Protein AF-A0A836SJZ7-F1 (afdb_monomer_lite)

Sequence (185 aa):
MILLWSVVGCALWAGELPYEEVVVVGNGTRGPYDLRGYIVVKGTEEVCYGGRKLGREEYSLEEGLRLSFPLPVGDTLRVRFRALPLRRYYGFGTSDRNPPEVRLKVGGSKSVGISVGSEKGVSLEQSLHLRVSGDVGGMKVLAVLSDRDLPFQPEGTTQGLEEMDKVLVKVSGGRFSATFGDYEV

Structure (mmCIF, N/CA/C/O backbone):
data_AF-A0A836SJZ7-F1
#
_entry.id   AF-A0A836SJZ7-F1
#
loop_
_atom_site.group_PDB
_atom_site.id
_atom_site.type_symbol
_atom_site.label_atom_id
_atom_site.label_alt_id
_atom_site.label_comp_id
_atom_site.label_asym_id
_atom_site.label_entity_id
_atom_site.label_seq_id
_atom_site.pdbx_PDB_ins_code
_atom_site.Cartn_x
_atom_site.Cartn_y
_atom_site.Cartn_z
_atom_site.occupancy
_atom_site.B_iso_or_equiv
_atom_site.auth_seq_id
_atom_site.auth_comp_id
_atom_site.auth_asym_id
_atom_site.auth_atom_id
_atom_site.pdbx_PDB_model_num
ATOM 1 N N . MET A 1 1 ? -13.225 -4.323 11.718 1.00 40.84 1 MET A N 1
ATOM 2 C CA . MET A 1 1 ? -12.909 -3.946 13.105 1.00 40.84 1 MET A CA 1
ATOM 3 C C . MET A 1 1 ? -11.778 -4.742 13.854 1.00 40.84 1 MET A C 1
ATOM 5 O O . MET A 1 1 ? -10.739 -4.205 14.162 1.00 40.84 1 MET A O 1
ATOM 9 N N . ILE A 1 2 ? -12.017 -6.013 14.228 1.00 33.28 2 ILE A N 1
ATOM 10 C CA . ILE A 1 2 ? -11.429 -6.961 15.226 1.00 33.28 2 ILE A CA 1
ATOM 11 C C . ILE A 1 2 ? -10.434 -7.803 14.462 1.00 33.28 2 ILE A C 1
ATOM 13 O O . ILE A 1 2 ? -9.399 -8.168 14.995 1.00 33.28 2 ILE A O 1
ATOM 17 N N . LEU A 1 3 ? -10.704 -8.054 13.181 1.00 35.25 3 LEU A N 1
ATOM 18 C CA . LEU A 1 3 ? -9.811 -8.815 12.325 1.00 35.25 3 LEU A CA 1
ATOM 19 C C . LEU A 1 3 ? -8.477 -8.090 12.063 1.00 35.25 3 LEU A C 1
ATOM 21 O O . LEU A 1 3 ? -7.549 -8.725 11.584 1.00 35.25 3 LEU A O 1
ATOM 25 N N . LEU A 1 4 ? -8.342 -6.797 12.405 1.00 35.19 4 LEU A N 1
ATOM 26 C CA . LEU A 1 4 ? -7.050 -6.097 12.361 1.00 35.19 4 LEU A CA 1
ATOM 27 C C . LEU A 1 4 ? -6.307 -6.121 13.707 1.00 35.19 4 LEU A C 1
ATOM 29 O O . LEU A 1 4 ? -5.083 -6.205 13.719 1.00 35.19 4 LEU A O 1
ATOM 33 N N . TRP A 1 5 ? -7.028 -6.074 14.833 1.00 29.22 5 TRP A N 1
ATOM 34 C CA . TRP A 1 5 ? -6.426 -6.117 16.172 1.00 29.22 5 TRP A CA 1
ATOM 35 C C . TRP A 1 5 ? -6.067 -7.535 16.620 1.00 29.22 5 TRP A C 1
ATOM 37 O O . TRP A 1 5 ? -5.078 -7.694 17.329 1.00 29.22 5 TRP A O 1
ATOM 47 N N . SER A 1 6 ? -6.771 -8.571 16.152 1.00 38.78 6 SER A N 1
ATOM 48 C CA . SER A 1 6 ? -6.390 -9.951 16.469 1.00 38.78 6 SER A CA 1
ATOM 49 C C . SER A 1 6 ? -5.074 -10.342 15.799 1.00 38.78 6 SER A C 1
ATOM 51 O O . SER A 1 6 ? -4.219 -10.928 16.447 1.00 38.78 6 SER A O 1
ATOM 53 N N . VAL A 1 7 ? -4.845 -9.961 14.539 1.00 42.03 7 VAL A N 1
ATOM 54 C CA . VAL A 1 7 ? -3.635 -10.384 13.816 1.00 42.03 7 VAL A CA 1
ATOM 55 C C . VAL A 1 7 ? -2.422 -9.524 14.188 1.00 42.03 7 VAL A C 1
ATOM 57 O O . VAL A 1 7 ? -1.336 -10.061 14.393 1.00 42.03 7 VAL A O 1
ATOM 60 N N . VAL A 1 8 ? -2.590 -8.205 14.347 1.00 44.72 8 VAL A N 1
ATOM 61 C CA . VAL A 1 8 ? -1.491 -7.315 14.768 1.00 44.72 8 VAL A CA 1
ATOM 62 C C . VAL A 1 8 ? -1.173 -7.499 16.257 1.00 44.72 8 VAL A C 1
ATOM 64 O O . VAL A 1 8 ? 0.000 -7.556 16.615 1.00 44.72 8 VAL A O 1
ATOM 67 N N . GLY A 1 9 ? -2.185 -7.679 17.114 1.00 38.44 9 GLY A N 1
ATOM 68 C CA . GLY A 1 9 ? -2.005 -7.960 18.542 1.00 38.44 9 GLY A CA 1
ATOM 69 C C . GLY A 1 9 ? -1.392 -9.336 18.817 1.00 38.44 9 GLY A C 1
ATOM 70 O O . GLY A 1 9 ? -0.501 -9.447 19.654 1.00 38.44 9 GLY A O 1
ATOM 71 N N . CYS A 1 10 ? -1.782 -10.371 18.064 1.00 38.31 10 CYS A N 1
ATOM 72 C CA . CYS A 1 10 ? -1.198 -11.708 18.205 1.00 38.31 10 CYS A CA 1
ATOM 73 C C . CYS A 1 10 ? 0.236 -11.772 17.642 1.00 38.31 10 CYS A C 1
ATOM 75 O O . CYS A 1 10 ? 1.109 -12.374 18.263 1.00 38.31 10 CYS A O 1
ATOM 77 N N . ALA A 1 11 ? 0.531 -11.071 16.538 1.00 41.69 11 ALA A N 1
ATOM 78 C CA . ALA A 1 11 ? 1.894 -10.982 16.003 1.00 41.69 11 ALA A CA 1
ATOM 79 C C . ALA A 1 11 ? 2.842 -10.140 16.882 1.00 41.69 11 ALA A C 1
ATOM 81 O O . ALA A 1 11 ? 4.030 -10.447 16.962 1.00 41.69 11 ALA A O 1
ATOM 82 N N . LEU A 1 12 ? 2.335 -9.109 17.573 1.00 42.53 12 LEU A N 1
ATOM 83 C CA . LEU A 1 12 ? 3.118 -8.309 18.526 1.00 42.53 12 LEU A CA 1
ATOM 84 C C . LEU A 1 12 ? 3.396 -9.055 19.842 1.00 42.53 12 LEU A C 1
ATOM 86 O O . LEU A 1 12 ? 4.456 -8.847 20.425 1.00 42.53 12 LEU A O 1
ATOM 90 N N . TRP A 1 13 ? 2.506 -9.953 20.284 1.00 39.22 13 TRP A N 1
ATOM 91 C CA . TRP A 1 13 ? 2.757 -10.848 21.428 1.00 39.22 13 TRP A CA 1
ATOM 92 C C . TRP A 1 13 ? 3.691 -12.025 21.094 1.00 39.22 13 TRP A C 1
ATOM 94 O O . TRP A 1 13 ? 4.358 -12.539 21.988 1.00 39.22 13 TRP A O 1
ATOM 104 N N . ALA A 1 14 ? 3.787 -12.421 19.819 1.00 46.31 14 ALA A N 1
ATOM 105 C CA . ALA A 1 14 ? 4.693 -13.472 19.337 1.00 46.31 14 ALA A CA 1
ATOM 106 C C . ALA A 1 14 ? 6.093 -12.966 18.921 1.00 46.31 14 ALA A C 1
ATOM 108 O O . ALA A 1 14 ? 6.938 -13.756 18.508 1.00 46.31 14 ALA A O 1
ATOM 109 N N . GLY A 1 15 ? 6.364 -11.663 19.042 1.00 49.16 15 GLY A N 1
ATOM 110 C CA . GLY A 1 15 ? 7.721 -11.116 19.045 1.00 49.16 15 GLY A CA 1
ATOM 111 C C . GLY A 1 15 ? 8.430 -10.936 17.700 1.00 49.16 15 GLY A C 1
ATOM 112 O O . GLY A 1 15 ? 9.500 -10.341 17.706 1.00 49.16 15 GLY A O 1
ATOM 113 N N . GLU A 1 16 ? 7.892 -11.345 16.547 1.00 61.97 16 GLU A N 1
ATOM 114 C CA . GLU A 1 16 ? 8.595 -11.130 15.273 1.00 61.97 16 GLU A CA 1
ATOM 115 C C . GLU A 1 16 ? 7.652 -11.092 14.057 1.00 61.97 16 GLU A C 1
ATOM 117 O O . GLU A 1 16 ? 7.228 -12.117 13.535 1.00 61.97 16 GLU A O 1
ATOM 122 N N . LEU A 1 17 ? 7.351 -9.889 13.546 1.00 72.31 17 LEU A N 1
ATOM 123 C CA . LEU A 1 17 ? 6.769 -9.755 12.203 1.00 72.31 17 LEU A CA 1
ATOM 124 C C . LEU A 1 17 ? 7.725 -10.378 11.171 1.00 72.31 17 LEU A C 1
ATOM 126 O O . LEU A 1 17 ? 8.926 -10.074 11.245 1.00 72.31 17 LEU A O 1
ATOM 130 N N . PRO A 1 18 ? 7.230 -11.197 10.223 1.00 75.88 18 PRO A N 1
ATOM 131 C CA . PRO A 1 18 ? 8.082 -11.899 9.275 1.00 75.88 18 PRO A CA 1
ATOM 132 C C . PRO A 1 18 ? 8.808 -10.909 8.368 1.00 75.88 18 PRO A C 1
ATOM 134 O O . PRO A 1 18 ? 8.259 -9.875 7.969 1.00 75.88 18 PRO A O 1
ATOM 137 N N . TYR A 1 19 ? 10.055 -11.242 8.044 1.00 82.06 19 TYR A N 1
ATOM 138 C CA . TYR A 1 19 ? 10.760 -10.571 6.965 1.00 82.06 19 TYR A CA 1
ATOM 139 C C . TYR A 1 19 ? 10.271 -11.117 5.631 1.00 82.06 19 TYR A C 1
ATOM 141 O O . TYR A 1 19 ? 10.307 -12.319 5.385 1.00 82.06 19 TYR A O 1
ATOM 149 N N . GLU A 1 20 ? 9.875 -10.204 4.761 1.00 84.94 20 GLU A N 1
ATOM 150 C CA . GLU A 1 20 ? 9.559 -10.466 3.371 1.00 84.94 20 GLU A CA 1
ATOM 151 C C . GLU A 1 20 ? 10.695 -9.948 2.499 1.00 84.94 20 GLU A C 1
ATOM 153 O O . GLU A 1 20 ? 11.340 -8.942 2.810 1.00 84.94 20 GLU A O 1
ATOM 158 N N . GLU A 1 21 ? 10.926 -10.637 1.388 1.00 87.88 21 GLU A N 1
ATOM 159 C CA . GLU A 1 21 ? 11.883 -10.218 0.380 1.00 87.88 21 GLU A CA 1
ATOM 160 C C . GLU A 1 21 ? 11.206 -10.154 -0.987 1.00 87.88 21 GLU A C 1
ATOM 162 O O . GLU A 1 21 ? 10.602 -11.118 -1.464 1.00 87.88 21 GLU A O 1
ATOM 167 N N . VAL A 1 22 ? 11.312 -8.994 -1.627 1.00 86.62 22 VAL A N 1
ATOM 168 C CA . VAL A 1 22 ? 10.750 -8.733 -2.949 1.00 86.62 22 VAL A CA 1
ATOM 169 C C . VAL A 1 22 ? 11.871 -8.331 -3.895 1.00 86.62 22 VAL A C 1
ATOM 171 O O . VAL A 1 22 ? 12.642 -7.412 -3.620 1.00 86.62 22 VAL A O 1
ATOM 174 N N . VAL A 1 23 ? 11.938 -9.017 -5.037 1.00 87.25 23 VAL A N 1
ATOM 175 C CA . VAL A 1 23 ? 12.762 -8.602 -6.172 1.00 87.25 23 VAL A CA 1
ATOM 176 C C . VAL A 1 23 ? 11.903 -7.750 -7.095 1.00 87.25 23 VAL A C 1
ATOM 178 O O . VAL A 1 23 ? 10.888 -8.211 -7.619 1.00 87.25 23 VAL A O 1
ATOM 181 N N . VAL A 1 24 ? 12.316 -6.503 -7.267 1.00 86.19 24 VAL A N 1
ATOM 182 C CA . VAL A 1 24 ? 11.697 -5.527 -8.161 1.00 86.19 24 VAL A CA 1
ATOM 183 C C . VAL A 1 24 ? 12.524 -5.464 -9.438 1.00 86.19 24 VAL A C 1
ATOM 185 O O . VAL A 1 24 ? 13.740 -5.304 -9.375 1.00 86.19 24 VAL A O 1
ATOM 188 N N . VAL A 1 25 ? 11.866 -5.568 -10.592 1.00 82.75 25 VAL A N 1
ATOM 189 C CA . VAL A 1 25 ? 12.505 -5.426 -11.906 1.00 82.75 25 VAL A CA 1
ATOM 190 C C . VAL A 1 25 ? 12.301 -4.001 -12.407 1.00 82.75 25 VAL A C 1
ATOM 192 O O . VAL A 1 25 ? 11.184 -3.478 -12.375 1.00 82.75 25 VAL A O 1
ATOM 195 N N . GLY A 1 26 ? 13.378 -3.370 -12.860 1.00 81.62 26 GLY A N 1
ATOM 196 C CA . GLY A 1 26 ? 13.343 -2.034 -13.427 1.00 81.62 26 GLY A CA 1
ATOM 197 C C . GLY A 1 26 ? 12.559 -1.982 -14.724 1.00 81.62 26 GLY A C 1
ATOM 198 O O . GLY A 1 26 ? 12.659 -2.855 -15.585 1.00 81.62 26 GLY A O 1
ATOM 199 N N . ASN A 1 27 ? 11.770 -0.922 -14.856 1.00 85.19 27 ASN A N 1
ATOM 200 C CA . ASN A 1 27 ? 11.001 -0.604 -16.056 1.00 85.19 27 ASN A CA 1
ATOM 201 C C . ASN A 1 27 ? 11.474 0.714 -16.698 1.00 85.19 27 ASN A C 1
ATOM 203 O O . ASN A 1 27 ? 10.752 1.303 -17.497 1.00 85.19 27 ASN A O 1
ATOM 207 N N . GLY A 1 28 ? 12.661 1.205 -16.322 1.00 83.94 28 GLY A N 1
ATOM 208 C CA . GLY A 1 28 ? 13.205 2.486 -16.773 1.00 83.94 28 GLY A CA 1
ATOM 209 C C . GLY A 1 28 ? 12.656 3.706 -16.026 1.00 83.94 28 GLY A C 1
ATOM 210 O O . GLY A 1 28 ? 13.029 4.830 -16.353 1.00 83.94 28 GLY A O 1
ATOM 211 N N . THR A 1 29 ? 11.783 3.528 -15.027 1.00 89.81 29 THR A N 1
ATOM 212 C CA . THR A 1 29 ? 11.173 4.640 -14.277 1.00 89.81 29 THR A CA 1
ATOM 213 C C . THR A 1 29 ? 11.718 4.752 -12.852 1.00 89.81 29 THR A C 1
ATOM 215 O O . THR A 1 29 ? 12.474 3.911 -12.365 1.00 89.81 29 THR A O 1
ATOM 218 N N . ARG A 1 30 ? 11.316 5.804 -12.138 1.00 90.94 30 ARG A N 1
ATOM 219 C CA . ARG A 1 30 ? 11.593 5.973 -10.701 1.00 90.94 30 ARG A CA 1
ATOM 220 C C . ARG A 1 30 ? 10.609 5.208 -9.804 1.00 90.94 30 ARG A C 1
ATOM 222 O O . ARG A 1 30 ? 10.668 5.359 -8.589 1.00 90.94 30 ARG A O 1
ATOM 229 N N . GLY A 1 31 ? 9.685 4.438 -10.378 1.00 87.25 31 GLY A N 1
ATOM 230 C CA . GLY A 1 31 ? 8.550 3.854 -9.666 1.00 87.25 31 GLY A CA 1
ATOM 231 C C . GLY A 1 31 ? 7.299 4.757 -9.672 1.00 87.25 31 GLY A C 1
ATOM 232 O O . GLY A 1 31 ? 7.245 5.738 -10.425 1.00 87.25 31 GLY A O 1
ATOM 233 N N . PRO A 1 32 ? 6.296 4.467 -8.822 1.00 87.19 32 PRO A N 1
ATOM 234 C CA . PRO A 1 32 ? 6.381 3.550 -7.689 1.00 87.19 32 PRO A CA 1
ATOM 235 C C . PRO A 1 32 ? 6.451 2.089 -8.139 1.00 87.19 32 PRO A C 1
ATOM 237 O O . PRO A 1 32 ? 5.725 1.656 -9.030 1.00 87.19 32 PRO A O 1
ATOM 240 N N . TYR A 1 33 ? 7.352 1.341 -7.522 1.00 85.12 33 TYR A N 1
ATOM 241 C CA . TYR A 1 33 ? 7.468 -0.096 -7.680 1.00 85.12 33 TYR A CA 1
ATOM 242 C C . TYR A 1 33 ? 6.599 -0.786 -6.635 1.00 85.12 33 TYR A C 1
ATOM 244 O O . TYR A 1 33 ? 6.676 -0.476 -5.441 1.00 85.12 33 TYR A O 1
ATOM 252 N N . ASP A 1 34 ? 5.765 -1.717 -7.096 1.00 82.00 34 ASP A N 1
ATOM 253 C CA . ASP A 1 34 ? 4.903 -2.492 -6.216 1.00 82.00 34 ASP A CA 1
ATOM 254 C C . ASP A 1 34 ? 5.725 -3.498 -5.404 1.00 82.00 34 ASP A C 1
ATOM 256 O O . ASP A 1 34 ? 6.478 -4.312 -5.944 1.00 82.00 34 ASP A O 1
ATOM 260 N N . LEU A 1 35 ? 5.539 -3.465 -4.087 1.00 87.00 35 LEU A N 1
ATOM 261 C CA . LEU A 1 35 ? 6.118 -4.428 -3.157 1.00 87.00 35 LEU A CA 1
ATOM 262 C C . LEU A 1 35 ? 5.127 -5.565 -2.906 1.00 87.00 35 LEU A C 1
ATOM 264 O O . LEU A 1 35 ? 4.870 -5.929 -1.762 1.00 87.00 35 LEU A O 1
ATOM 268 N N . ARG A 1 36 ? 4.533 -6.102 -3.979 1.00 77.69 36 ARG A N 1
ATOM 269 C CA . ARG A 1 36 ? 3.528 -7.181 -3.963 1.00 77.69 36 ARG A CA 1
ATOM 270 C C . ARG A 1 36 ? 2.318 -6.884 -3.071 1.00 77.69 36 ARG A C 1
ATOM 272 O O . ARG A 1 36 ? 1.750 -7.798 -2.464 1.00 77.69 36 ARG A O 1
ATOM 279 N N . GLY A 1 37 ? 1.949 -5.609 -2.956 1.00 72.69 37 GLY A N 1
ATOM 280 C CA . GLY A 1 37 ? 0.892 -5.157 -2.057 1.00 72.69 37 GLY A CA 1
ATOM 281 C C . GLY A 1 37 ? 1.192 -5.344 -0.565 1.00 72.69 37 GLY A C 1
ATOM 282 O O . GLY A 1 37 ? 0.267 -5.296 0.239 1.00 72.69 37 GLY A O 1
ATOM 283 N N . TYR A 1 38 ? 2.435 -5.579 -0.139 1.00 77.44 38 TYR A N 1
ATOM 284 C CA . TYR A 1 38 ? 2.740 -5.637 1.291 1.00 77.44 38 TYR A CA 1
ATOM 285 C C . TYR A 1 38 ? 2.615 -4.258 1.949 1.00 77.44 38 TYR A C 1
ATOM 287 O O . TYR A 1 38 ? 3.046 -3.239 1.406 1.00 77.44 38 TYR A O 1
ATOM 295 N N . ILE A 1 39 ? 2.057 -4.231 3.161 1.00 76.81 39 ILE A N 1
ATOM 296 C CA . ILE A 1 39 ? 2.157 -3.061 4.034 1.00 76.81 39 ILE A CA 1
ATOM 297 C C . ILE A 1 39 ? 3.504 -3.140 4.753 1.00 76.81 39 ILE A C 1
ATOM 299 O O . ILE A 1 39 ? 3.684 -3.948 5.665 1.00 76.81 39 ILE A O 1
ATOM 303 N N . VAL A 1 40 ? 4.446 -2.311 4.310 1.00 81.50 40 VAL A N 1
ATOM 304 C CA . VAL A 1 40 ? 5.810 -2.248 4.846 1.00 81.50 40 VAL A CA 1
ATOM 305 C C . VAL A 1 40 ? 5.831 -1.531 6.195 1.00 81.50 40 VAL A C 1
ATOM 307 O O . VAL A 1 40 ? 5.297 -0.427 6.328 1.00 81.50 40 VAL A O 1
ATOM 310 N N . VAL A 1 41 ? 6.495 -2.124 7.189 1.00 80.81 41 VAL A N 1
ATOM 311 C CA . VAL A 1 41 ? 6.821 -1.445 8.448 1.00 80.81 41 VAL A CA 1
ATOM 312 C C . VAL A 1 41 ? 7.998 -0.499 8.195 1.00 80.81 41 VAL A C 1
ATOM 314 O O . VAL A 1 41 ? 9.140 -0.947 8.080 1.00 80.81 41 VAL A O 1
ATOM 317 N N . LYS A 1 42 ? 7.715 0.8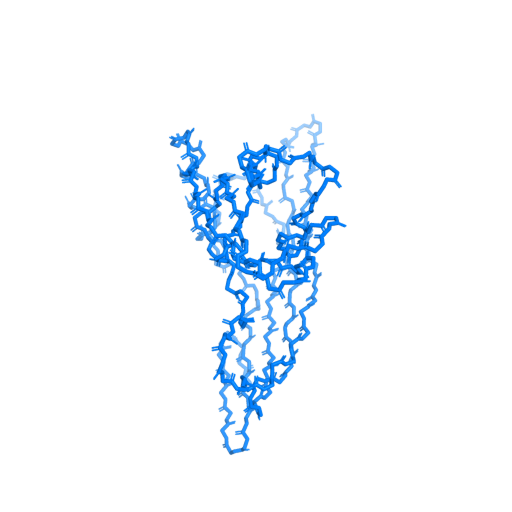07 8.089 1.00 79.44 42 LYS A N 1
ATOM 318 C CA . LYS A 1 42 ? 8.731 1.841 7.821 1.00 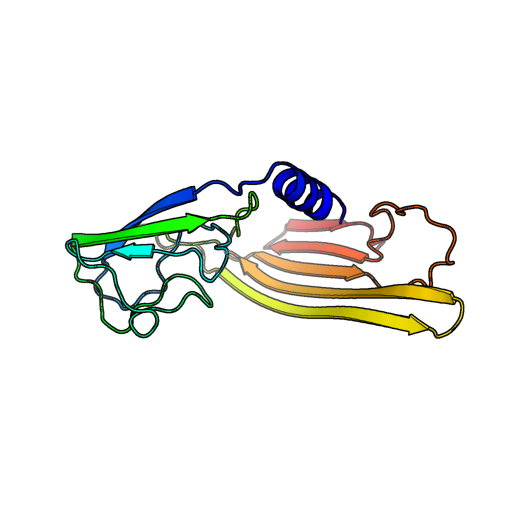79.44 42 LYS A CA 1
ATOM 319 C C . LYS A 1 42 ? 9.891 1.767 8.826 1.00 79.44 42 LYS A C 1
ATOM 321 O O . LYS A 1 42 ? 9.682 1.570 10.022 1.00 79.44 42 LYS A O 1
ATOM 326 N N . GLY A 1 43 ? 11.110 1.964 8.337 1.00 80.81 43 GLY A N 1
ATOM 327 C CA . GLY A 1 43 ? 12.355 1.864 9.092 1.00 80.81 43 GLY A CA 1
ATOM 328 C C . GLY A 1 43 ? 12.950 0.454 9.165 1.00 80.81 43 GLY A C 1
ATOM 329 O O . GLY A 1 43 ? 14.089 0.331 9.617 1.00 80.81 43 GLY A O 1
ATOM 330 N N . THR A 1 44 ? 12.227 -0.581 8.719 1.00 84.12 44 THR A N 1
ATOM 331 C CA . THR A 1 44 ? 12.712 -1.979 8.679 1.00 84.12 44 THR A CA 1
ATOM 332 C C . THR A 1 44 ? 13.187 -2.409 7.294 1.00 84.12 44 THR A C 1
ATOM 334 O O . THR A 1 44 ? 13.720 -3.507 7.137 1.00 84.12 44 THR A O 1
ATOM 337 N N . GLU A 1 45 ? 12.977 -1.559 6.292 1.00 88.00 45 GLU A N 1
ATOM 338 C CA . GLU A 1 45 ? 13.351 -1.810 4.915 1.00 88.00 45 GLU A CA 1
ATOM 339 C C . GLU A 1 45 ? 14.865 -1.742 4.676 1.00 88.00 45 GLU A C 1
ATOM 341 O O . GLU A 1 45 ? 15.593 -0.877 5.169 1.00 88.00 45 GLU A O 1
ATOM 346 N N . GLU A 1 46 ? 15.335 -2.657 3.843 1.00 91.25 46 GLU A N 1
ATOM 347 C CA . GLU A 1 46 ? 16.677 -2.696 3.297 1.00 91.25 46 GLU A CA 1
ATOM 348 C C . GLU A 1 46 ? 16.554 -2.828 1.782 1.00 91.25 46 GLU A C 1
ATOM 350 O O . GLU A 1 46 ? 16.087 -3.846 1.271 1.00 91.25 46 GLU A O 1
ATOM 355 N N . VAL A 1 47 ? 16.948 -1.775 1.067 1.00 93.69 47 VAL A N 1
ATOM 356 C CA . VAL A 1 47 ? 16.890 -1.716 -0.395 1.00 93.69 47 VAL A CA 1
ATOM 357 C C . VAL A 1 47 ? 18.303 -1.875 -0.938 1.00 93.69 47 VAL A C 1
ATOM 359 O O . VAL A 1 47 ? 19.180 -1.083 -0.603 1.00 93.69 47 VAL A O 1
ATOM 362 N N . CYS A 1 48 ? 18.532 -2.885 -1.771 1.00 91.69 48 CYS A N 1
ATOM 363 C CA . CYS A 1 48 ? 19.830 -3.180 -2.368 1.00 91.69 48 CYS A CA 1
ATOM 364 C C . CYS A 1 48 ? 19.759 -3.110 -3.896 1.00 91.69 48 CYS A C 1
ATOM 366 O O . CYS A 1 48 ? 18.935 -3.785 -4.516 1.00 91.69 48 CYS A O 1
ATOM 368 N N . TYR A 1 49 ? 20.671 -2.344 -4.496 1.00 93.56 49 TYR A N 1
ATOM 369 C CA . TYR A 1 49 ? 20.858 -2.209 -5.941 1.00 93.56 49 TYR A CA 1
ATOM 370 C C . TYR A 1 49 ? 22.281 -2.603 -6.327 1.00 93.56 49 TYR A C 1
ATOM 372 O O . TYR A 1 49 ? 23.234 -2.050 -5.781 1.00 93.56 49 TYR A O 1
ATOM 380 N N . GLY A 1 50 ? 22.448 -3.575 -7.229 1.00 86.81 50 GLY A N 1
ATOM 381 C CA . GLY A 1 50 ? 23.784 -4.011 -7.664 1.00 86.81 50 GLY A CA 1
ATOM 382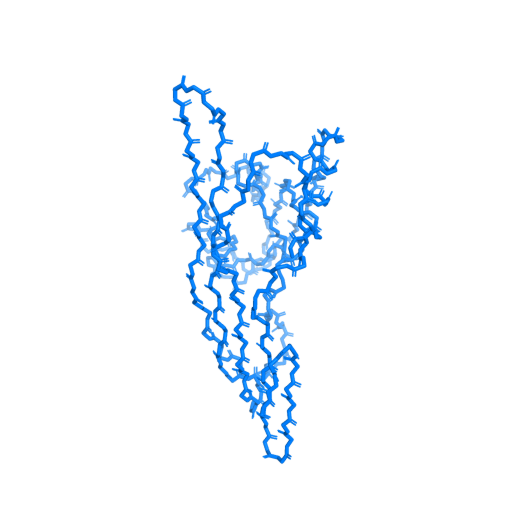 C C . GLY A 1 50 ? 24.702 -4.444 -6.508 1.00 86.81 50 GLY A C 1
ATOM 383 O O . GLY A 1 50 ? 25.903 -4.211 -6.551 1.00 86.81 50 GLY A O 1
ATOM 384 N N . GLY A 1 51 ? 24.134 -4.997 -5.428 1.00 85.62 51 GLY A N 1
ATOM 385 C CA . GLY A 1 51 ? 24.869 -5.377 -4.213 1.00 85.62 51 GLY A CA 1
ATOM 386 C C . GLY A 1 51 ? 25.142 -4.235 -3.223 1.00 85.62 51 GLY A C 1
ATOM 387 O O . GLY A 1 51 ? 25.559 -4.505 -2.098 1.00 85.62 51 GLY A O 1
ATOM 388 N N . ARG A 1 52 ? 24.859 -2.977 -3.582 1.00 92.25 52 ARG A N 1
ATOM 389 C CA . ARG A 1 52 ? 24.975 -1.816 -2.688 1.00 92.25 52 ARG A CA 1
ATOM 390 C C . ARG A 1 52 ? 23.652 -1.545 -1.976 1.00 92.25 52 ARG A C 1
ATOM 392 O O . ARG A 1 52 ? 22.612 -1.433 -2.622 1.00 92.25 52 ARG A O 1
ATOM 399 N N . LYS A 1 53 ? 23.696 -1.364 -0.653 1.00 92.88 53 LYS A N 1
ATOM 400 C CA . LYS A 1 53 ? 22.550 -0.868 0.122 1.00 92.88 53 LYS A CA 1
ATOM 401 C C . LYS A 1 53 ? 22.313 0.613 -0.191 1.00 92.88 53 LYS A C 1
ATOM 403 O O . LYS A 1 53 ? 23.251 1.411 -0.151 1.00 92.88 53 LYS A O 1
ATOM 408 N N . LEU A 1 54 ? 21.074 0.960 -0.520 1.00 93.31 54 LEU A N 1
ATOM 409 C CA . LEU A 1 54 ? 20.659 2.331 -0.783 1.00 93.31 54 LEU A CA 1
ATOM 410 C C . LEU A 1 54 ? 20.420 3.097 0.527 1.00 93.31 54 LEU A C 1
ATOM 412 O O . LEU A 1 54 ? 19.928 2.532 1.510 1.00 93.31 54 LEU A O 1
ATOM 416 N N . GLY A 1 55 ? 20.767 4.383 0.525 1.00 89.31 55 GLY A N 1
ATOM 417 C CA . GLY A 1 55 ? 20.494 5.323 1.616 1.00 89.31 55 GLY A CA 1
ATOM 418 C C . GLY A 1 55 ? 19.011 5.696 1.699 1.00 89.31 55 GLY A C 1
ATOM 419 O O . GLY A 1 55 ? 18.270 5.545 0.729 1.00 89.31 55 GLY A O 1
ATOM 420 N N . ARG A 1 56 ? 18.563 6.206 2.854 1.00 83.44 56 ARG A N 1
ATOM 421 C CA . ARG A 1 56 ? 17.153 6.601 3.059 1.00 83.44 56 ARG A CA 1
ATOM 422 C C . ARG A 1 56 ? 16.741 7.812 2.214 1.00 83.44 56 ARG A C 1
ATOM 424 O O . ARG A 1 56 ? 15.556 8.000 1.982 1.00 83.44 56 ARG A O 1
ATOM 431 N N . GLU A 1 57 ? 17.690 8.610 1.734 1.00 90.50 57 GLU A N 1
ATOM 432 C CA . GLU A 1 57 ? 17.457 9.691 0.768 1.00 90.50 57 GLU A CA 1
ATOM 433 C C . GLU A 1 57 ? 17.379 9.215 -0.696 1.00 90.50 57 GLU A C 1
ATOM 435 O O . GLU A 1 57 ? 16.935 9.959 -1.572 1.00 90.50 57 GLU A O 1
ATOM 440 N N . GLU A 1 58 ? 17.790 7.976 -0.985 1.00 93.44 58 GLU A N 1
ATOM 441 C CA . GLU A 1 58 ? 17.789 7.420 -2.343 1.00 93.44 58 GLU A CA 1
ATOM 442 C C . GLU A 1 58 ? 16.455 6.747 -2.709 1.00 93.44 58 GLU A C 1
ATOM 444 O O . GLU A 1 58 ? 16.232 6.415 -3.877 1.00 93.44 58 GLU A O 1
ATOM 449 N N . TYR A 1 59 ? 15.548 6.561 -1.743 1.00 92.56 59 TYR A N 1
ATOM 450 C CA . TYR A 1 59 ? 14.219 6.000 -1.974 1.00 92.56 59 TYR A CA 1
ATOM 451 C C . TYR A 1 59 ? 13.160 6.511 -0.982 1.00 92.56 59 TYR A C 1
ATOM 453 O O . TYR A 1 59 ? 13.465 7.077 0.060 1.00 92.56 59 TYR A O 1
ATOM 461 N N . SER A 1 60 ? 11.887 6.295 -1.306 1.00 91.00 60 SER A N 1
ATOM 462 C CA . SER A 1 60 ? 10.721 6.630 -0.484 1.00 91.00 60 SER A CA 1
ATOM 463 C C . SER A 1 60 ? 9.662 5.525 -0.577 1.00 91.00 60 SER A C 1
ATOM 465 O O . SER A 1 60 ? 9.570 4.845 -1.598 1.00 91.00 60 SER A O 1
ATOM 467 N N . LEU A 1 61 ? 8.872 5.347 0.489 1.00 82.19 61 LEU A N 1
ATOM 468 C CA . LEU A 1 61 ? 7.855 4.294 0.641 1.00 82.19 61 LEU A CA 1
ATOM 469 C C . LEU A 1 61 ? 6.434 4.839 0.899 1.00 82.19 61 LEU A C 1
ATOM 471 O O . LEU A 1 61 ? 5.622 4.169 1.535 1.00 82.19 61 LEU A O 1
ATOM 475 N N . GLU A 1 62 ? 6.111 6.057 0.450 1.00 77.38 62 GLU A N 1
ATOM 476 C CA . GLU A 1 62 ? 4.781 6.651 0.693 1.00 77.38 62 GLU A CA 1
ATOM 477 C C . GLU A 1 62 ? 3.646 5.929 -0.065 1.00 77.38 62 GLU A C 1
ATOM 479 O O . GLU A 1 62 ? 2.650 5.517 0.532 1.00 77.38 62 GLU A O 1
ATOM 484 N N . GLU A 1 63 ? 3.816 5.711 -1.372 1.00 70.50 63 GLU A N 1
ATOM 485 C CA . GLU A 1 63 ? 2.822 5.087 -2.266 1.00 70.50 63 GLU A CA 1
ATOM 486 C C . GLU A 1 63 ? 3.436 3.910 -3.045 1.00 70.50 63 GLU A C 1
ATOM 488 O O . GLU A 1 63 ? 3.257 3.765 -4.252 1.00 70.50 63 GLU A O 1
ATOM 493 N N . GLY A 1 64 ? 4.222 3.086 -2.350 1.00 78.56 64 GLY A N 1
ATOM 494 C CA . GLY A 1 64 ? 5.101 2.079 -2.955 1.00 78.56 64 GLY A CA 1
ATOM 495 C C . GLY A 1 64 ? 6.549 2.561 -3.025 1.00 78.56 64 GLY A C 1
ATOM 496 O O . GLY A 1 64 ? 6.864 3.671 -2.593 1.00 78.56 64 GLY A O 1
ATOM 497 N N . LEU A 1 65 ? 7.449 1.718 -3.534 1.00 87.50 65 LEU A N 1
ATOM 498 C CA . LEU A 1 65 ? 8.877 2.034 -3.562 1.00 87.50 65 LEU A CA 1
ATOM 499 C C . LEU A 1 65 ? 9.192 2.998 -4.706 1.00 87.50 65 LEU A C 1
ATOM 501 O O . LEU A 1 65 ? 9.171 2.621 -5.875 1.00 87.50 65 LEU A O 1
ATOM 505 N N . ARG A 1 66 ? 9.523 4.242 -4.376 1.00 92.88 66 ARG A N 1
ATOM 506 C CA . ARG A 1 66 ? 9.990 5.249 -5.331 1.00 92.88 66 ARG A CA 1
ATOM 507 C C . ARG A 1 66 ? 11.476 5.496 -5.127 1.00 92.88 66 ARG A C 1
ATOM 509 O O . ARG A 1 66 ? 11.904 5.699 -4.002 1.00 92.88 66 ARG A O 1
ATOM 516 N N . LEU A 1 67 ? 12.247 5.516 -6.203 1.00 93.88 67 LEU A N 1
ATOM 517 C CA . LEU A 1 67 ? 13.685 5.785 -6.182 1.00 93.88 67 LEU A CA 1
ATOM 518 C C . LEU A 1 67 ? 13.968 7.245 -6.546 1.00 93.88 67 LEU A C 1
ATOM 520 O O . LEU A 1 67 ? 13.211 7.871 -7.296 1.00 93.88 67 LEU A O 1
ATOM 524 N N . SER A 1 68 ? 15.092 7.781 -6.081 1.00 94.88 68 SER A N 1
ATOM 525 C CA . SER A 1 68 ? 15.585 9.094 -6.515 1.00 94.88 68 SER A CA 1
ATOM 526 C C . SER A 1 68 ? 16.110 9.076 -7.963 1.00 94.88 68 SER A C 1
ATOM 528 O O . SER A 1 68 ? 16.173 10.121 -8.615 1.00 94.88 68 SER A O 1
ATOM 530 N N . PHE A 1 69 ? 16.399 7.888 -8.505 1.00 93.44 69 PHE A N 1
ATOM 531 C CA . PHE A 1 69 ? 16.909 7.643 -9.857 1.00 93.44 69 PHE A CA 1
ATOM 532 C C . PHE A 1 69 ? 16.056 6.605 -10.612 1.00 93.44 69 PHE A C 1
ATOM 534 O O . PHE A 1 69 ? 15.385 5.786 -9.986 1.00 93.44 69 PHE A O 1
ATOM 541 N N . PRO A 1 70 ? 16.006 6.642 -11.957 1.00 91.62 70 PRO A N 1
ATOM 542 C CA . PRO A 1 70 ? 15.307 5.613 -12.720 1.00 91.62 70 PRO A CA 1
ATOM 543 C C . PRO A 1 70 ? 16.046 4.272 -12.620 1.00 91.62 70 PRO A C 1
ATOM 545 O O . PRO A 1 70 ? 17.255 4.234 -12.832 1.00 91.62 70 PRO A O 1
ATOM 548 N N . LEU A 1 71 ? 15.332 3.181 -12.327 1.00 92.62 71 LEU A N 1
ATOM 549 C CA . LEU A 1 71 ? 15.908 1.832 -12.365 1.00 92.62 71 LEU A CA 1
ATOM 550 C C . LEU A 1 71 ? 15.900 1.329 -13.818 1.00 92.62 71 LEU A C 1
ATOM 552 O O . LEU A 1 71 ? 14.807 1.211 -14.386 1.00 92.62 71 LEU A O 1
ATOM 556 N N . PRO A 1 72 ? 17.064 1.051 -14.434 1.00 88.12 72 PRO A N 1
ATOM 557 C CA . PRO A 1 72 ? 17.144 0.618 -15.828 1.00 88.12 72 PRO A CA 1
ATOM 558 C C . PRO A 1 72 ? 16.300 -0.624 -16.128 1.00 88.12 72 PRO A C 1
ATOM 560 O O . PRO A 1 72 ? 16.072 -1.469 -15.264 1.00 88.12 72 PRO A O 1
ATOM 563 N N . VAL A 1 73 ? 15.832 -0.749 -17.371 1.00 86.44 73 VAL A N 1
ATOM 564 C CA . VAL A 1 73 ? 15.099 -1.946 -17.805 1.00 86.44 73 VAL A CA 1
ATOM 565 C C . VAL A 1 73 ? 16.024 -3.161 -17.736 1.00 86.44 73 VAL A C 1
ATOM 567 O O . VAL A 1 73 ? 17.116 -3.129 -18.294 1.00 86.44 73 VAL A O 1
ATOM 570 N N . GLY A 1 74 ? 15.577 -4.226 -17.071 1.00 80.44 74 GLY A N 1
ATOM 571 C CA . GLY A 1 74 ? 16.353 -5.462 -16.898 1.00 80.44 74 GLY A CA 1
ATOM 572 C C . GLY A 1 74 ? 17.226 -5.494 -15.640 1.00 80.44 74 GLY A C 1
ATOM 573 O O . GLY A 1 74 ? 17.638 -6.575 -15.226 1.00 80.44 74 GLY A O 1
ATOM 574 N N . ASP A 1 75 ? 17.427 -4.351 -14.984 1.00 90.69 75 ASP A N 1
ATOM 575 C CA . ASP A 1 75 ? 18.068 -4.300 -13.675 1.00 90.69 75 ASP A CA 1
ATOM 576 C C . ASP A 1 75 ? 17.101 -4.722 -12.566 1.00 90.69 75 ASP A C 1
ATOM 578 O O . ASP A 1 75 ? 15.877 -4.643 -12.700 1.00 90.69 75 ASP A O 1
ATOM 582 N N . THR A 1 76 ? 17.658 -5.143 -11.429 1.00 90.06 76 THR A N 1
ATOM 583 C CA . THR A 1 76 ? 16.869 -5.597 -10.282 1.00 90.06 76 THR A CA 1
ATOM 584 C C . THR A 1 76 ? 17.244 -4.890 -8.991 1.00 90.06 76 THR A C 1
ATOM 586 O O . THR A 1 76 ? 18.423 -4.687 -8.693 1.00 90.06 76 THR A O 1
ATOM 589 N N . LEU A 1 77 ? 16.229 -4.614 -8.180 1.00 91.50 77 LEU A N 1
ATOM 590 C CA . LEU A 1 77 ? 16.355 -4.224 -6.783 1.00 91.50 77 LEU A CA 1
ATOM 591 C C . LEU A 1 77 ? 15.904 -5.359 -5.881 1.00 91.50 77 LEU A C 1
ATOM 593 O O . LEU A 1 77 ? 14.861 -5.970 -6.116 1.00 91.50 77 LEU A O 1
ATOM 597 N N . ARG A 1 78 ? 16.652 -5.591 -4.805 1.00 94.62 78 ARG A N 1
ATOM 598 C CA . ARG A 1 78 ? 16.248 -6.497 -3.731 1.00 94.62 78 ARG A CA 1
ATOM 599 C C . ARG A 1 78 ? 15.780 -5.671 -2.547 1.00 94.62 78 ARG A C 1
ATOM 601 O O . ARG A 1 78 ? 16.523 -4.822 -2.063 1.00 94.62 78 ARG A O 1
ATOM 608 N N . VAL A 1 79 ? 14.553 -5.904 -2.107 1.00 92.62 79 VAL A N 1
ATOM 609 C CA . VAL A 1 79 ? 13.915 -5.144 -1.032 1.00 92.62 79 VAL A CA 1
ATOM 610 C C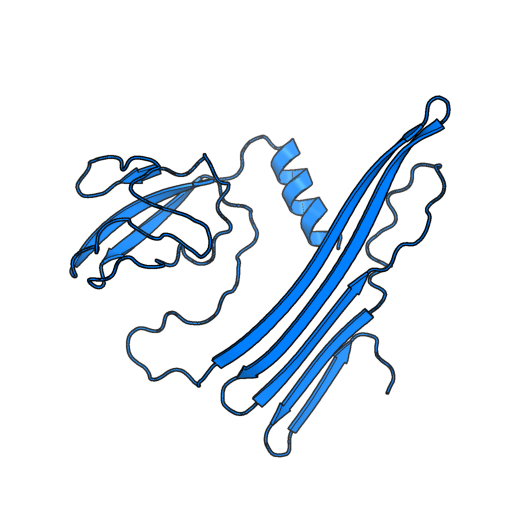 . VAL A 1 79 ? 13.540 -6.128 0.062 1.00 92.62 79 VAL A C 1
ATOM 612 O O . VAL A 1 79 ? 12.699 -6.996 -0.164 1.00 92.62 79 VAL A O 1
ATOM 615 N N . ARG A 1 80 ? 14.159 -6.006 1.235 1.00 91.50 80 ARG A N 1
ATOM 616 C CA . ARG A 1 80 ? 13.826 -6.807 2.417 1.00 91.50 80 ARG A CA 1
ATOM 617 C C . ARG A 1 80 ? 13.163 -5.923 3.459 1.00 91.50 80 ARG A C 1
ATOM 619 O O . ARG A 1 80 ? 13.655 -4.830 3.697 1.00 91.50 80 ARG A O 1
ATOM 626 N N . PHE A 1 81 ? 12.069 -6.353 4.071 1.00 88.62 81 PHE A N 1
ATOM 627 C CA . PHE A 1 81 ? 11.352 -5.551 5.068 1.00 88.62 81 PHE A CA 1
ATOM 628 C C . PHE A 1 81 ? 10.493 -6.422 5.976 1.00 88.62 81 PHE A C 1
ATOM 630 O O . PHE A 1 81 ? 10.140 -7.539 5.607 1.00 88.62 81 PHE A O 1
ATOM 637 N N . ARG A 1 82 ? 10.101 -5.906 7.144 1.00 82.56 82 ARG A N 1
ATOM 638 C CA . ARG A 1 82 ? 9.017 -6.518 7.920 1.00 82.56 82 ARG A CA 1
ATOM 639 C C . ARG A 1 82 ? 7.677 -6.069 7.350 1.00 82.56 82 ARG A C 1
ATOM 641 O O . ARG A 1 82 ? 7.475 -4.878 7.098 1.00 82.56 82 ARG A O 1
ATOM 648 N N . ALA A 1 83 ? 6.769 -7.015 7.145 1.00 78.06 83 ALA A N 1
ATOM 649 C CA . ALA A 1 83 ? 5.436 -6.742 6.618 1.00 78.06 83 ALA A CA 1
ATOM 650 C C . ALA A 1 83 ? 4.363 -6.982 7.680 1.00 78.06 83 ALA A C 1
ATOM 652 O O . ALA A 1 83 ? 4.461 -7.916 8.479 1.00 78.06 83 ALA A O 1
ATOM 653 N N . LEU A 1 84 ? 3.302 -6.173 7.660 1.00 70.56 84 LEU A N 1
ATOM 654 C CA . LEU A 1 84 ? 2.071 -6.582 8.330 1.00 70.56 84 LEU A CA 1
ATOM 655 C C . LEU A 1 84 ? 1.455 -7.756 7.549 1.00 70.56 84 LEU A C 1
ATOM 657 O O . LEU A 1 84 ? 1.470 -7.728 6.314 1.00 70.56 84 LEU A O 1
ATOM 661 N N . PRO A 1 85 ? 0.852 -8.750 8.229 1.00 62.88 85 PRO A N 1
ATOM 662 C CA . PRO A 1 85 ? 0.157 -9.888 7.608 1.00 62.88 85 PRO A CA 1
ATOM 663 C C . PRO A 1 85 ? -1.186 -9.482 6.965 1.00 62.88 85 PRO A C 1
ATOM 665 O O . PRO A 1 85 ? -2.182 -10.197 7.015 1.00 62.88 85 PRO A O 1
ATOM 668 N N . LEU A 1 86 ? -1.222 -8.291 6.372 1.00 58.56 86 LEU A N 1
ATOM 669 C CA . LEU A 1 86 ? -2.345 -7.669 5.698 1.00 58.56 86 LEU A CA 1
ATOM 670 C C . LEU A 1 86 ? -1.812 -7.148 4.366 1.00 58.56 86 LEU A C 1
ATOM 672 O O . LEU A 1 86 ? -0.931 -6.287 4.329 1.00 58.56 86 LEU A O 1
ATOM 676 N N . ARG A 1 87 ? -2.330 -7.685 3.261 1.00 55.53 87 ARG A N 1
ATOM 677 C CA . ARG A 1 87 ? -1.966 -7.221 1.921 1.00 55.53 87 ARG A CA 1
ATOM 678 C C . ARG A 1 87 ? -2.846 -6.040 1.527 1.00 55.53 87 ARG A C 1
ATOM 680 O O . ARG A 1 87 ? -4.071 -6.138 1.506 1.00 55.53 87 ARG A O 1
ATOM 687 N N . ARG A 1 88 ? -2.211 -4.923 1.186 1.00 50.53 88 ARG A N 1
ATOM 688 C CA . ARG A 1 88 ? -2.811 -3.774 0.516 1.00 50.53 88 ARG A CA 1
ATOM 689 C C . ARG A 1 88 ? -3.119 -4.191 -0.919 1.00 50.53 88 ARG A C 1
ATOM 691 O O . ARG A 1 88 ? -2.250 -4.196 -1.784 1.00 50.53 88 ARG A O 1
ATOM 698 N N . TYR A 1 89 ? -4.362 -4.587 -1.160 1.00 44.62 89 TYR A N 1
ATOM 699 C CA . TYR A 1 89 ? -4.842 -4.880 -2.505 1.00 44.62 89 TYR A CA 1
ATOM 700 C C . TYR A 1 89 ? -5.090 -3.555 -3.243 1.00 44.62 89 TYR A C 1
ATOM 702 O O . TYR A 1 89 ? -6.220 -3.083 -3.343 1.00 44.62 89 TYR A O 1
ATOM 710 N N . TYR A 1 90 ? -4.021 -2.905 -3.707 1.00 44.12 90 TYR A N 1
ATOM 711 C CA . TYR A 1 90 ? -4.134 -1.916 -4.775 1.00 44.12 90 TYR A CA 1
ATOM 712 C C . TYR A 1 90 ? -4.110 -2.668 -6.101 1.00 44.12 90 TYR A C 1
ATOM 714 O O . TYR A 1 90 ? -3.163 -3.388 -6.405 1.00 44.12 90 TYR A O 1
ATOM 722 N N . GLY A 1 91 ? -5.187 -2.548 -6.869 1.00 41.38 91 GLY A N 1
ATOM 723 C CA . GLY A 1 91 ? -5.244 -3.107 -8.209 1.00 41.38 91 GLY A CA 1
ATOM 724 C C . GLY A 1 91 ? -4.232 -2.449 -9.153 1.00 41.38 91 GLY A C 1
ATOM 725 O O . GLY A 1 91 ? -3.991 -1.248 -9.076 1.00 41.38 91 GLY A O 1
ATOM 726 N N . PHE A 1 92 ? -3.762 -3.272 -10.093 1.00 37.00 92 PHE A N 1
ATOM 727 C CA . PHE A 1 92 ? -3.177 -2.939 -11.397 1.00 37.00 92 PHE A CA 1
ATOM 728 C C . PHE A 1 92 ? -1.679 -2.626 -11.509 1.00 37.00 92 PHE A C 1
ATOM 730 O O . PHE A 1 92 ? -1.262 -1.516 -11.819 1.00 37.00 92 PHE A O 1
ATOM 737 N N . GLY A 1 93 ? -0.881 -3.698 -11.475 1.00 34.47 93 GLY A N 1
ATOM 738 C CA . GLY A 1 93 ? 0.238 -3.873 -12.400 1.00 34.47 93 GLY A CA 1
ATOM 739 C C . GLY A 1 93 ? -0.067 -5.032 -13.351 1.00 34.47 93 GLY A C 1
ATOM 740 O O . GLY A 1 93 ? 0.073 -6.189 -12.966 1.00 34.47 93 GLY A O 1
ATOM 741 N N . THR A 1 94 ? -0.499 -4.750 -14.581 1.00 42.59 94 THR A N 1
ATOM 742 C CA . THR A 1 94 ? -0.518 -5.756 -15.653 1.00 42.59 94 THR A CA 1
ATOM 743 C C . THR A 1 94 ? 0.509 -5.376 -16.700 1.00 42.59 94 THR A C 1
ATOM 745 O O . THR A 1 94 ? 0.343 -4.408 -17.438 1.00 42.59 94 THR A O 1
ATOM 748 N N . SER A 1 95 ? 1.566 -6.180 -16.767 1.00 54.28 95 SER A N 1
ATOM 749 C CA . SER A 1 95 ? 2.300 -6.385 -18.004 1.00 54.28 95 SER A CA 1
ATOM 750 C C . SER A 1 95 ? 1.313 -6.966 -19.037 1.00 54.28 95 SER A C 1
ATOM 752 O O . SER A 1 95 ? 0.685 -7.994 -18.796 1.00 54.28 95 SER A O 1
ATOM 754 N N . ASP A 1 96 ? 1.129 -6.232 -20.135 1.00 48.03 96 ASP A N 1
ATOM 755 C CA . ASP A 1 96 ? 0.693 -6.693 -21.465 1.00 48.03 96 ASP A CA 1
ATOM 756 C C . ASP A 1 96 ? -0.782 -7.054 -21.783 1.00 48.03 96 ASP A C 1
ATOM 758 O O . ASP A 1 96 ? -1.069 -7.764 -22.745 1.00 48.03 96 ASP A O 1
ATOM 762 N N . ARG A 1 97 ? -1.770 -6.490 -21.076 1.00 49.66 97 ARG A N 1
ATOM 763 C CA . ARG A 1 97 ? -3.150 -6.344 -21.601 1.00 49.66 97 ARG A CA 1
ATOM 764 C C . ARG A 1 97 ? -3.692 -4.992 -21.175 1.00 49.66 97 ARG A C 1
ATOM 766 O O . ARG A 1 97 ? -3.553 -4.679 -20.001 1.00 49.66 97 ARG A O 1
ATOM 773 N N . ASN A 1 98 ? -4.294 -4.219 -22.088 1.00 47.28 98 ASN A N 1
ATOM 774 C CA . ASN A 1 98 ? -4.960 -2.953 -21.756 1.00 47.28 98 ASN A CA 1
ATOM 775 C C . ASN A 1 98 ? -5.972 -3.216 -20.627 1.00 47.28 98 ASN A C 1
ATOM 777 O O . ASN A 1 98 ? -6.994 -3.865 -20.882 1.00 47.28 98 ASN A O 1
ATOM 781 N N . PRO A 1 99 ? -5.668 -2.830 -19.378 1.00 54.28 99 PRO A N 1
ATOM 782 C CA . PRO A 1 99 ? -6.547 -3.130 -18.272 1.00 54.28 99 PRO A CA 1
ATOM 783 C C . PRO A 1 99 ? -7.833 -2.312 -18.423 1.00 54.28 99 PRO A C 1
ATOM 785 O O . PRO A 1 99 ? -7.789 -1.219 -18.995 1.00 54.28 99 PRO A O 1
ATOM 788 N N . PRO A 1 100 ? -8.987 -2.807 -17.937 1.00 58.69 100 PRO A N 1
ATOM 789 C CA . PRO A 1 100 ? -10.174 -1.967 -17.847 1.00 58.69 100 PRO A CA 1
ATOM 790 C C . PRO A 1 100 ? -9.801 -0.661 -17.139 1.00 58.69 100 PRO A C 1
ATOM 792 O O . PRO A 1 100 ? -9.095 -0.689 -16.133 1.00 58.69 100 PRO A O 1
ATOM 795 N N . GLU A 1 101 ? -10.235 0.480 -17.678 1.00 67.94 101 GLU A N 1
ATOM 796 C CA . GLU A 1 101 ? -9.946 1.781 -17.078 1.00 67.94 101 GLU A CA 1
ATOM 797 C C . GLU A 1 101 ? -10.519 1.793 -15.649 1.00 67.94 101 GLU A C 1
ATOM 799 O O . GLU A 1 101 ? -11.728 1.661 -15.446 1.00 67.94 101 GLU A O 1
ATOM 804 N N . VAL A 1 102 ? -9.637 1.877 -14.649 1.00 76.94 102 VAL A N 1
ATOM 805 C CA . VAL A 1 102 ? -10.004 1.943 -13.231 1.00 76.94 102 VAL A CA 1
ATOM 806 C C . VAL A 1 102 ? -9.733 3.358 -12.742 1.00 76.94 102 VAL A C 1
ATOM 808 O O . VAL A 1 102 ? -8.586 3.773 -12.592 1.00 76.94 102 VAL A O 1
ATOM 811 N N . ARG A 1 103 ? -10.799 4.111 -12.473 1.00 80.19 103 ARG A N 1
ATOM 812 C CA . ARG A 1 103 ? -10.745 5.471 -11.929 1.00 80.19 103 ARG A CA 1
ATOM 813 C C . ARG A 1 103 ? -11.481 5.522 -10.607 1.00 80.19 103 ARG A C 1
ATOM 815 O O . ARG A 1 103 ? -12.656 5.874 -10.572 1.00 80.19 103 ARG A O 1
ATOM 822 N N . LEU A 1 104 ? -10.786 5.200 -9.521 1.00 81.62 104 LEU A N 1
ATOM 823 C CA . LEU A 1 104 ? -11.325 5.267 -8.165 1.00 81.62 104 LEU A CA 1
ATOM 824 C C . LEU A 1 104 ? -10.760 6.473 -7.409 1.00 81.62 104 LEU A C 1
ATOM 826 O O . LEU A 1 104 ? -9.557 6.714 -7.393 1.00 81.62 104 LEU A O 1
ATOM 830 N N . LYS A 1 105 ? -11.643 7.215 -6.746 1.00 75.31 105 LYS A N 1
ATOM 831 C CA . LYS A 1 105 ? -11.326 8.236 -5.749 1.00 75.31 105 LYS A CA 1
ATOM 832 C C . LYS A 1 105 ? -11.560 7.645 -4.370 1.00 75.31 105 LYS A C 1
ATOM 834 O O . LYS A 1 105 ? -12.680 7.238 -4.059 1.00 75.31 105 LYS A O 1
ATOM 839 N N . VAL A 1 106 ? -10.515 7.629 -3.553 1.00 82.12 106 VAL A N 1
ATOM 840 C CA . VAL A 1 106 ? -10.565 7.216 -2.149 1.00 82.12 106 VAL A CA 1
ATOM 841 C C . VAL A 1 106 ? -10.319 8.450 -1.293 1.00 82.12 106 VAL A C 1
ATOM 843 O O . VAL A 1 106 ? -9.366 9.184 -1.536 1.00 82.12 106 VAL A O 1
ATOM 846 N N . GLY A 1 107 ? -11.174 8.694 -0.309 1.00 78.38 107 GLY A N 1
ATOM 847 C CA . GLY A 1 107 ? -11.025 9.809 0.619 1.00 78.38 107 GLY A CA 1
ATOM 848 C C . GLY A 1 107 ? -11.684 9.513 1.956 1.00 78.38 107 GLY A C 1
ATOM 849 O O . GLY A 1 107 ? -12.593 8.688 2.040 1.00 78.38 107 GLY A O 1
ATOM 850 N N . GLY A 1 108 ? -11.223 10.171 3.012 1.00 79.31 108 GLY A N 1
ATOM 851 C CA . GLY A 1 108 ? -11.737 9.932 4.350 1.00 79.31 108 GLY A CA 1
ATOM 852 C C . GLY A 1 108 ? -10.814 10.409 5.462 1.00 79.31 108 GLY A C 1
ATOM 853 O O . GLY A 1 108 ? -9.747 10.956 5.196 1.00 79.31 108 GLY A O 1
ATOM 854 N N . SER A 1 109 ? -11.232 10.180 6.701 1.00 77.62 109 SER A N 1
ATOM 855 C CA . SER A 1 109 ? -10.515 10.540 7.921 1.00 77.62 109 SER A CA 1
ATOM 856 C C . SER A 1 109 ? -10.581 9.404 8.937 1.00 77.62 109 SER A C 1
ATOM 858 O O . SER A 1 109 ? -11.579 8.689 9.026 1.00 77.62 109 SER A O 1
ATOM 860 N N . LYS A 1 110 ? -9.514 9.254 9.719 1.00 76.00 110 LYS A N 1
ATOM 861 C CA . LYS A 1 110 ? -9.476 8.409 10.911 1.00 76.00 110 LYS A CA 1
ATOM 862 C C . LYS A 1 110 ? -8.937 9.255 12.058 1.00 76.00 110 LYS A C 1
ATOM 864 O O . LYS A 1 110 ? -7.852 9.816 11.911 1.00 76.00 110 LYS A O 1
ATOM 869 N N . SER A 1 111 ? -9.658 9.312 13.168 1.00 70.88 111 SER A N 1
ATOM 870 C CA . SER A 1 111 ? -9.251 10.043 14.369 1.00 70.88 111 SER A CA 1
ATOM 871 C C . SER A 1 111 ? -9.063 9.064 15.520 1.00 70.88 111 SER A C 1
ATOM 873 O O . SER A 1 111 ? -9.815 8.099 15.645 1.00 70.88 111 SER A O 1
ATOM 875 N N . VAL A 1 112 ? -8.023 9.281 16.325 1.00 74.50 112 VAL A N 1
ATOM 876 C CA . VAL A 1 112 ? -7.736 8.514 17.542 1.00 74.50 112 VAL A CA 1
ATOM 877 C C . VAL A 1 112 ? -7.305 9.514 18.614 1.00 74.50 112 VAL A C 1
ATOM 879 O O . VAL A 1 112 ? -6.263 10.151 18.461 1.00 74.50 112 VAL A O 1
ATOM 882 N N . GLY A 1 113 ? -8.113 9.683 19.655 1.00 67.19 113 GLY A N 1
ATOM 883 C CA . GLY A 1 113 ? -7.853 10.545 20.804 1.00 67.19 113 GLY A CA 1
ATOM 884 C C . GLY A 1 113 ? -7.559 9.712 22.045 1.00 67.19 113 GLY A C 1
ATOM 885 O O . GLY A 1 113 ? -8.199 8.694 22.271 1.00 67.19 113 GLY A O 1
ATOM 886 N N . ILE A 1 114 ? -6.582 10.126 22.849 1.00 67.56 114 ILE A N 1
ATOM 887 C CA . ILE A 1 114 ? -6.299 9.512 24.150 1.00 67.56 114 ILE A CA 1
ATOM 888 C C . ILE A 1 114 ? -6.469 10.601 25.200 1.00 67.56 114 ILE A C 1
ATOM 890 O O . ILE A 1 114 ? -5.786 11.625 25.132 1.00 67.56 114 ILE A O 1
ATOM 894 N N . SER A 1 115 ? -7.346 10.374 26.170 1.00 68.00 115 SER A N 1
ATOM 895 C CA . SER A 1 115 ? -7.606 11.307 27.264 1.00 68.00 115 SER A CA 1
ATOM 896 C C . SER A 1 115 ? -7.139 10.690 28.578 1.00 68.00 115 SER A C 1
ATOM 898 O O . SER A 1 115 ? -7.458 9.545 28.888 1.00 68.00 115 SER A O 1
ATOM 900 N N . VAL A 1 116 ? -6.356 11.443 29.353 1.00 66.56 116 VAL A N 1
ATOM 901 C CA . VAL A 1 116 ? -5.837 11.011 30.659 1.00 66.56 116 VAL A CA 1
ATOM 902 C C . VAL A 1 116 ? -6.411 11.935 31.727 1.00 66.56 116 VAL A C 1
ATOM 904 O O . VAL A 1 116 ? -6.094 13.123 31.750 1.00 66.56 116 VAL A O 1
ATOM 907 N N . GLY A 1 117 ? -7.287 11.404 32.584 1.00 64.44 117 GLY A N 1
ATOM 908 C CA . GLY A 1 117 ? -7.919 12.160 33.667 1.00 64.44 117 GLY A CA 1
ATOM 909 C C . GLY A 1 117 ? -7.204 11.972 35.007 1.00 64.44 117 GLY A C 1
ATOM 910 O O . GLY A 1 117 ? -6.768 10.869 35.328 1.00 64.44 117 GLY A O 1
ATOM 911 N N . SER A 1 118 ? -7.130 13.028 35.821 1.00 58.84 118 SER A N 1
ATOM 912 C CA . SER A 1 118 ? -6.377 13.042 37.089 1.00 58.84 118 SER A CA 1
ATOM 913 C C . SER A 1 118 ? -6.896 12.089 38.177 1.00 58.84 118 SER A C 1
ATOM 915 O O . SER A 1 118 ? -6.170 11.831 39.130 1.00 58.84 118 SER A O 1
ATOM 917 N N . GLU A 1 119 ? -8.112 11.543 38.053 1.00 58.94 119 GLU A N 1
ATOM 918 C CA . GLU A 1 119 ? -8.688 10.634 39.065 1.00 58.94 119 GLU A CA 1
ATOM 919 C C . GLU A 1 119 ? -9.364 9.370 38.500 1.00 58.94 119 GLU A C 1
ATOM 921 O O . GLU A 1 119 ? -9.734 8.485 39.270 1.00 58.94 119 GLU A O 1
ATOM 926 N N . LYS A 1 120 ? -9.544 9.243 37.176 1.00 55.97 120 LYS A N 1
ATOM 927 C CA . LYS A 1 120 ? -10.306 8.135 36.565 1.00 55.97 120 LYS A CA 1
ATOM 928 C C . LYS A 1 120 ? -9.761 7.735 35.192 1.00 55.97 120 LYS A C 1
ATOM 930 O O . LYS A 1 120 ? -10.412 7.944 34.178 1.00 55.97 120 LYS A O 1
ATOM 935 N N . GLY A 1 121 ? -8.579 7.124 35.187 1.00 63.06 121 GLY A N 1
ATOM 936 C CA . GLY A 1 121 ? -8.106 6.291 34.077 1.00 63.06 121 GLY A CA 1
ATOM 937 C C . GLY A 1 121 ? -7.837 6.991 32.737 1.00 63.06 121 GLY A C 1
ATOM 938 O O . GLY A 1 121 ? -7.948 8.208 32.585 1.00 63.06 121 GLY A O 1
ATOM 939 N N . VAL A 1 122 ? -7.409 6.172 31.774 1.00 63.75 122 VAL A N 1
ATOM 940 C CA . VAL A 1 122 ? -7.131 6.547 30.382 1.00 63.75 122 VAL A CA 1
ATOM 941 C C . VAL A 1 122 ? -8.337 6.151 29.532 1.00 63.75 122 VAL A C 1
ATOM 943 O O . VAL A 1 122 ? -8.755 4.995 29.600 1.00 63.75 122 VAL A O 1
ATOM 946 N N . SER A 1 123 ? -8.874 7.064 28.723 1.00 64.31 123 SER A N 1
ATOM 947 C CA . SER A 1 123 ? -9.897 6.758 27.714 1.00 64.31 123 SER A CA 1
ATOM 948 C C . SER A 1 123 ? -9.352 6.932 26.293 1.00 64.31 123 SER A C 1
ATOM 950 O O . SER A 1 123 ? -8.426 7.709 26.055 1.00 64.31 123 SER A O 1
ATOM 952 N N . LEU A 1 124 ? -9.897 6.153 25.354 1.00 64.12 124 LEU A N 1
ATOM 953 C CA . LEU A 1 124 ? -9.485 6.092 23.950 1.00 64.12 124 LEU A CA 1
ATOM 954 C C . LEU A 1 124 ? -10.691 6.399 23.058 1.00 64.12 124 LEU A C 1
ATOM 956 O O . LEU A 1 124 ? -11.563 5.558 22.931 1.00 64.12 124 LEU A O 1
ATOM 960 N N . GLU A 1 125 ? -10.735 7.555 22.411 1.00 63.69 125 GLU A N 1
ATOM 961 C CA . GLU A 1 125 ? -11.789 7.916 21.452 1.00 63.69 125 GLU A CA 1
ATOM 962 C C . GLU A 1 125 ? -11.338 7.582 20.025 1.00 63.69 125 GLU A C 1
ATOM 964 O O . GLU A 1 125 ? -10.196 7.859 19.649 1.00 63.69 125 GLU A O 1
ATOM 969 N N . GLN A 1 126 ? -12.200 6.969 19.210 1.00 64.94 126 GLN A N 1
ATOM 970 C CA . GLN A 1 126 ? -11.863 6.576 17.840 1.00 64.94 126 GLN A CA 1
ATOM 971 C C . GLN A 1 126 ? -13.018 6.867 16.887 1.00 64.94 126 GLN A C 1
ATOM 973 O O . GLN A 1 126 ? -14.150 6.497 17.160 1.00 64.94 126 GLN A O 1
ATOM 978 N N . SER A 1 127 ? -12.709 7.434 15.721 1.00 73.44 127 SER A N 1
ATOM 979 C CA . SER A 1 127 ? -13.678 7.565 14.631 1.00 73.44 127 SER A CA 1
ATOM 980 C C . SER A 1 127 ? -13.058 7.258 13.273 1.00 73.44 127 SER A C 1
ATOM 982 O O . SER A 1 127 ? -11.860 7.467 13.034 1.00 73.44 127 SER A O 1
ATOM 984 N N . LEU A 1 128 ? -13.880 6.732 12.364 1.00 80.12 128 LEU A N 1
ATOM 985 C CA . LEU A 1 128 ? -13.483 6.388 11.001 1.00 80.12 128 LEU A CA 1
ATOM 986 C C . LEU A 1 128 ? -14.561 6.830 10.018 1.00 80.12 128 LEU A C 1
ATOM 988 O O . LEU A 1 128 ? -15.729 6.494 10.163 1.00 80.12 128 LEU A O 1
ATOM 992 N N . HIS A 1 129 ? -14.149 7.521 8.961 1.00 79.44 129 HIS A N 1
ATOM 993 C CA . HIS A 1 129 ? -14.996 7.836 7.823 1.00 79.44 129 HIS A CA 1
ATOM 994 C C . HIS A 1 129 ? -14.205 7.599 6.540 1.00 79.44 129 HIS A C 1
ATOM 996 O O . HIS A 1 129 ? -13.306 8.369 6.220 1.00 79.44 129 HIS A O 1
ATOM 1002 N N . LEU A 1 130 ? -14.556 6.584 5.756 1.00 83.19 130 LEU A N 1
ATOM 1003 C CA . LEU A 1 130 ? -13.953 6.290 4.456 1.00 83.19 130 LEU A CA 1
ATOM 1004 C C . LEU A 1 130 ? -15.016 6.274 3.361 1.00 83.19 130 LEU A C 1
ATOM 1006 O O . LEU A 1 130 ? -16.092 5.701 3.511 1.00 83.19 130 LEU A O 1
ATOM 1010 N N . ARG A 1 131 ? -14.688 6.876 2.221 1.00 83.06 131 ARG A N 1
ATOM 1011 C CA . ARG A 1 131 ? -15.490 6.854 1.003 1.00 83.06 131 ARG A CA 1
ATOM 1012 C C . ARG A 1 131 ? -14.606 6.485 -0.181 1.00 83.06 131 ARG A C 1
ATOM 1014 O O . ARG A 1 131 ? -13.583 7.117 -0.434 1.00 83.06 131 ARG A O 1
ATOM 1021 N N . VAL A 1 132 ? -15.049 5.496 -0.942 1.00 87.94 132 VAL A N 1
ATOM 1022 C CA . VAL A 1 132 ? -14.480 5.099 -2.229 1.00 87.94 132 VAL A CA 1
ATOM 1023 C C . VAL A 1 132 ? -15.540 5.324 -3.293 1.00 87.94 132 VAL A C 1
ATOM 1025 O O . VAL A 1 132 ? -16.691 4.942 -3.113 1.00 87.94 132 VAL A O 1
ATOM 1028 N N . SER A 1 133 ? -15.192 5.960 -4.402 1.00 86.25 133 SER A N 1
ATOM 1029 C CA . SER A 1 133 ? -16.137 6.177 -5.498 1.00 86.25 133 SER A CA 1
ATOM 1030 C C . SER A 1 133 ? -15.428 6.236 -6.834 1.00 86.25 133 SER A C 1
ATOM 1032 O O . SER A 1 133 ? -14.335 6.791 -6.907 1.00 86.25 133 SER A O 1
ATOM 1034 N N . GLY A 1 134 ? -16.029 5.715 -7.896 1.00 83.19 134 GLY A N 1
ATOM 1035 C CA . GLY A 1 134 ? -15.409 5.802 -9.210 1.00 83.19 134 GLY A CA 1
ATOM 1036 C C . GLY A 1 134 ? -15.893 4.774 -10.214 1.00 83.19 134 GLY A C 1
ATOM 1037 O O . GLY A 1 134 ? -16.928 4.150 -10.006 1.00 83.19 134 GLY A O 1
ATOM 1038 N N . ASP A 1 135 ? -15.146 4.634 -11.303 1.00 84.12 135 ASP A N 1
ATOM 1039 C CA . ASP A 1 135 ? -15.434 3.707 -12.396 1.00 84.12 135 ASP A CA 1
ATOM 1040 C C . ASP A 1 135 ? -14.419 2.559 -12.415 1.00 84.12 135 ASP A C 1
ATOM 1042 O O . ASP A 1 135 ? -13.222 2.784 -12.230 1.00 84.12 135 ASP A O 1
ATOM 1046 N N . VAL A 1 136 ? -14.898 1.335 -12.613 1.00 81.31 136 VAL A N 1
ATOM 1047 C CA . VAL A 1 136 ? -14.087 0.129 -12.784 1.00 81.31 136 VAL A CA 1
ATOM 1048 C C . VAL A 1 136 ? -14.617 -0.604 -14.009 1.00 81.31 136 VAL A C 1
ATOM 1050 O O . VAL A 1 136 ? -15.637 -1.288 -13.928 1.00 81.31 136 VAL A O 1
ATOM 1053 N N . GLY A 1 137 ? -13.955 -0.445 -15.157 1.00 75.56 137 GLY A N 1
ATOM 1054 C CA . GLY A 1 137 ? -14.330 -1.165 -16.379 1.00 75.56 137 GLY A CA 1
ATOM 1055 C C . GLY A 1 137 ? -15.772 -0.915 -16.836 1.00 75.56 137 GLY A C 1
ATOM 1056 O O . GLY A 1 137 ? -16.445 -1.852 -17.265 1.00 75.56 137 GLY A O 1
ATOM 1057 N N . GLY A 1 138 ? -16.264 0.323 -16.708 1.00 77.94 138 GLY A N 1
ATOM 1058 C CA . GLY A 1 138 ? -17.633 0.714 -17.065 1.00 77.94 138 GLY A CA 1
ATOM 1059 C C . GLY A 1 138 ? -18.671 0.482 -15.962 1.00 77.94 138 GLY A C 1
ATOM 1060 O O . GLY A 1 138 ? -19.867 0.691 -16.189 1.00 77.94 138 GLY A O 1
ATOM 1061 N N . MET A 1 139 ? -18.242 0.046 -14.774 1.00 80.69 139 MET A N 1
ATOM 1062 C CA . MET A 1 139 ? -19.088 -0.083 -13.589 1.00 80.69 139 MET A CA 1
ATOM 1063 C C . MET A 1 139 ? -18.808 1.051 -12.604 1.00 80.69 139 MET A C 1
ATOM 1065 O O . MET A 1 139 ? -17.675 1.254 -12.176 1.00 80.69 139 MET A O 1
ATOM 1069 N N . LYS A 1 140 ? -19.853 1.753 -12.175 1.00 84.06 140 LYS A N 1
ATOM 1070 C CA . LYS A 1 140 ? -19.791 2.738 -11.098 1.00 84.06 140 LYS A CA 1
ATOM 1071 C C . LYS A 1 140 ? -19.805 2.042 -9.746 1.00 84.06 140 LYS A C 1
ATOM 1073 O O . LYS A 1 140 ? -20.749 1.318 -9.429 1.00 84.06 140 LYS A O 1
ATOM 1078 N N . VAL A 1 141 ? -18.793 2.327 -8.940 1.00 85.44 141 VAL A N 1
ATOM 1079 C CA . VAL A 1 141 ? -18.630 1.836 -7.573 1.00 85.44 141 VAL A CA 1
ATOM 1080 C C . VAL A 1 141 ? -18.778 3.004 -6.603 1.00 85.44 141 VAL A C 1
ATOM 1082 O O . VAL A 1 141 ? -18.209 4.074 -6.822 1.00 85.44 141 VAL A O 1
ATOM 1085 N N . LEU A 1 142 ? -19.522 2.798 -5.520 1.00 83.06 142 LEU A N 1
ATOM 1086 C CA . LEU A 1 142 ? -19.579 3.668 -4.349 1.00 83.06 142 LEU A CA 1
ATOM 1087 C C . LEU A 1 142 ? -19.490 2.787 -3.105 1.00 83.06 142 LEU A C 1
ATOM 1089 O O . LEU A 1 142 ? -20.406 2.018 -2.844 1.00 83.06 142 LEU A O 1
ATOM 1093 N N . ALA A 1 143 ? -18.426 2.927 -2.324 1.00 85.50 143 ALA A N 1
ATOM 1094 C CA . ALA A 1 143 ? -18.317 2.319 -1.009 1.00 85.50 143 ALA A CA 1
ATOM 1095 C C . ALA A 1 143 ? -18.194 3.399 0.067 1.00 85.50 143 ALA A C 1
ATOM 1097 O O . ALA A 1 143 ? -17.466 4.378 -0.105 1.00 85.50 143 ALA A O 1
ATOM 1098 N N . VAL A 1 144 ? -18.912 3.237 1.171 1.00 82.44 144 VAL A N 1
ATOM 1099 C CA . VAL A 1 144 ? -18.841 4.108 2.344 1.00 82.44 144 VAL A CA 1
ATOM 1100 C C . VAL A 1 144 ? -18.699 3.229 3.575 1.00 82.44 144 VAL A C 1
ATOM 1102 O O . VAL A 1 144 ? -19.435 2.259 3.732 1.00 82.44 144 VAL A O 1
ATOM 1105 N N . LEU A 1 145 ? -17.748 3.585 4.429 1.00 82.81 145 LEU A N 1
ATOM 1106 C CA . LEU A 1 145 ? -17.498 2.943 5.708 1.00 82.81 145 LEU A CA 1
ATOM 1107 C C . LEU A 1 145 ? -17.425 4.026 6.782 1.00 82.81 145 LEU A C 1
ATOM 1109 O O . LEU A 1 145 ? -16.585 4.920 6.672 1.00 82.81 145 LEU A O 1
ATOM 1113 N N . SER A 1 146 ? -18.293 3.970 7.789 1.00 76.38 146 SER A N 1
ATOM 1114 C CA . SER A 1 146 ? -18.290 4.927 8.899 1.00 76.38 146 SER A CA 1
ATOM 1115 C C . SER A 1 146 ? -18.475 4.225 10.238 1.00 76.38 146 SER A C 1
ATOM 1117 O O . SER A 1 146 ? -19.285 3.311 10.341 1.00 76.38 146 SER A O 1
ATOM 1119 N N . ASP A 1 147 ? -17.755 4.718 11.236 1.00 72.00 147 ASP A N 1
ATOM 1120 C CA . ASP A 1 147 ? -17.785 4.314 12.644 1.00 72.00 147 ASP A CA 1
ATOM 1121 C C . ASP A 1 147 ? -17.850 5.632 13.446 1.00 72.00 147 ASP A C 1
ATOM 1123 O O . ASP A 1 147 ? -16.927 6.454 13.305 1.00 72.00 147 ASP A O 1
ATOM 1127 N N . ARG A 1 148 ? -18.989 5.952 14.091 1.00 56.62 148 ARG A N 1
ATOM 1128 C CA . ARG A 1 148 ? -19.150 7.185 14.892 1.00 56.62 148 ARG A CA 1
ATOM 1129 C C . ARG A 1 148 ? -18.989 6.883 16.375 1.00 56.62 148 ARG A C 1
ATOM 1131 O O . ARG A 1 148 ? -19.364 5.832 16.865 1.00 56.62 148 ARG A O 1
ATOM 1138 N N . ASP A 1 149 ? -18.498 7.897 17.076 1.00 48.78 149 ASP A N 1
ATOM 1139 C CA . ASP A 1 149 ? -18.215 7.902 18.505 1.00 48.78 149 ASP A CA 1
ATOM 1140 C C . ASP A 1 149 ? -19.423 7.472 19.369 1.00 48.78 149 ASP A C 1
ATOM 1142 O O . ASP A 1 149 ? -20.403 8.214 19.505 1.00 48.78 149 ASP A O 1
ATOM 1146 N N . LEU A 1 150 ? -19.324 6.307 20.016 1.00 43.72 150 LEU A N 1
ATOM 1147 C CA . LEU A 1 150 ? -20.105 5.959 21.205 1.00 43.72 150 LEU A CA 1
ATOM 1148 C C . LEU A 1 150 ? -19.247 6.238 22.456 1.00 43.72 150 LEU A C 1
ATOM 1150 O O . LEU A 1 150 ? -18.124 5.737 22.551 1.00 43.72 150 LEU A O 1
ATOM 1154 N N . PRO A 1 151 ? -19.723 7.028 23.438 1.00 40.41 151 PRO A N 1
ATOM 1155 C CA . PRO A 1 151 ? -19.008 7.192 24.700 1.00 40.41 151 PRO A CA 1
ATOM 1156 C C . PRO A 1 151 ? -19.115 5.897 25.519 1.00 40.41 151 PRO A C 1
ATOM 1158 O O . PRO A 1 151 ? -20.181 5.593 26.056 1.00 40.41 151 PRO A O 1
ATOM 1161 N N . PHE A 1 152 ? -18.031 5.126 25.632 1.00 47.62 152 PHE A N 1
ATOM 1162 C CA . PHE A 1 152 ? -18.015 3.908 26.451 1.00 47.62 152 PHE A CA 1
ATOM 1163 C C . PHE A 1 152 ? -17.683 4.203 27.922 1.00 47.62 152 PHE A C 1
ATOM 1165 O O . PHE A 1 152 ? -16.880 5.080 28.250 1.00 47.62 152 PHE A O 1
ATOM 1172 N N . GLN A 1 153 ? -18.336 3.462 28.819 1.00 45.72 153 GLN A N 1
ATOM 1173 C CA . GLN A 1 153 ? -18.157 3.532 30.271 1.00 45.72 153 GLN A CA 1
ATOM 1174 C C . GLN A 1 153 ? -16.915 2.725 30.720 1.00 45.72 153 GLN A C 1
ATOM 1176 O O . GLN A 1 153 ? -16.512 1.789 30.028 1.00 45.72 153 GLN A O 1
ATOM 1181 N N . PRO A 1 154 ? -16.261 3.092 31.841 1.00 46.25 154 PRO A N 1
ATOM 1182 C CA . PRO A 1 154 ? -14.919 2.622 32.200 1.00 46.25 154 PRO A CA 1
ATOM 1183 C C . PRO A 1 154 ? -14.837 1.182 32.750 1.00 46.25 154 PRO A C 1
ATOM 1185 O O . PRO A 1 154 ? -13.798 0.794 33.287 1.00 46.25 154 PRO A O 1
ATOM 1188 N N . GLU A 1 155 ? -15.868 0.351 32.613 1.00 49.22 155 GLU A N 1
ATOM 1189 C CA . GLU A 1 155 ? -15.863 -1.038 33.083 1.00 49.22 155 GLU A CA 1
ATOM 1190 C C . GLU A 1 155 ? -15.417 -2.028 31.990 1.00 49.22 155 GLU A C 1
ATOM 1192 O O . GLU A 1 155 ? -16.174 -2.871 31.517 1.00 49.22 155 GLU A O 1
ATOM 1197 N N . GLY A 1 156 ? -14.141 -1.917 31.607 1.00 47.72 156 GLY A N 1
ATOM 1198 C CA . GLY A 1 156 ? -13.286 -2.990 31.078 1.00 47.72 156 GLY A CA 1
ATOM 1199 C C . GLY A 1 156 ? -13.944 -4.217 30.432 1.00 47.72 156 GLY A C 1
ATOM 1200 O O . GLY A 1 156 ? -13.758 -5.333 30.912 1.00 47.72 156 GLY A O 1
ATOM 1201 N N . THR A 1 157 ? -14.598 -4.041 29.286 1.00 40.34 157 THR A N 1
ATOM 1202 C CA . THR A 1 157 ? -14.851 -5.124 28.327 1.00 40.34 157 THR A CA 1
ATOM 1203 C C . THR A 1 157 ? -14.560 -4.609 26.921 1.00 40.34 157 THR A C 1
ATOM 1205 O O . THR A 1 157 ? -15.031 -3.551 26.520 1.00 40.34 157 THR A O 1
ATOM 1208 N N . THR A 1 158 ? -13.713 -5.320 26.172 1.00 48.31 158 THR A N 1
ATOM 1209 C CA . THR A 1 158 ? -13.486 -5.044 24.749 1.00 48.31 158 THR A CA 1
ATOM 1210 C C . THR A 1 158 ? -14.782 -5.363 24.014 1.00 48.31 158 THR A C 1
ATOM 1212 O O . THR A 1 158 ? -15.038 -6.527 23.704 1.00 48.31 158 THR A O 1
ATOM 1215 N N . GLN A 1 159 ? -15.628 -4.358 23.787 1.00 43.38 159 GLN A N 1
ATOM 1216 C CA . GLN A 1 159 ? -16.776 -4.522 22.907 1.00 43.38 159 GLN A CA 1
ATOM 1217 C C . GLN A 1 159 ? -16.254 -4.871 21.515 1.00 43.38 159 GLN A C 1
ATOM 1219 O O . GLN A 1 159 ? -15.247 -4.341 21.033 1.00 43.38 159 GLN A O 1
ATOM 1224 N N . GLY A 1 160 ? -16.875 -5.888 20.928 1.00 44.81 160 GLY A N 1
ATOM 1225 C CA . GLY A 1 160 ? -16.495 -6.374 19.625 1.00 44.81 160 GLY A CA 1
ATOM 1226 C C . GLY A 1 160 ? -16.752 -5.333 18.537 1.00 44.81 160 GLY A C 1
ATOM 1227 O O . GLY A 1 160 ? -17.223 -4.234 18.774 1.00 44.81 160 GLY A O 1
ATOM 1228 N N . LEU A 1 161 ? -16.494 -5.684 17.286 1.00 46.47 161 LEU A N 1
ATOM 1229 C CA . LEU A 1 161 ? -16.735 -4.801 16.128 1.00 46.47 161 LEU A CA 1
ATOM 1230 C C . LEU A 1 161 ? -18.177 -4.712 15.720 1.00 46.47 161 LEU A C 1
ATOM 1232 O O . LEU A 1 161 ? -18.495 -4.549 14.538 1.00 46.47 161 LEU A O 1
ATOM 1236 N N . GLU A 1 162 ? -19.041 -4.939 16.671 1.00 45.75 162 GLU A N 1
ATOM 1237 C CA . GLU A 1 162 ? -20.454 -4.944 16.409 1.00 45.75 162 GLU A CA 1
ATOM 1238 C C . GLU A 1 162 ? -20.972 -3.509 16.228 1.00 45.75 162 GLU A C 1
ATOM 1240 O O . GLU A 1 162 ? -22.164 -3.316 16.068 1.00 45.75 162 GLU A O 1
ATOM 1245 N N . GLU A 1 163 ? -20.074 -2.517 16.143 1.00 45.91 163 GLU A N 1
ATOM 1246 C CA . GLU A 1 163 ? -20.379 -1.088 16.065 1.00 45.91 163 GLU A CA 1
ATOM 1247 C C . GLU A 1 163 ? -19.768 -0.424 14.811 1.00 45.91 163 GLU A C 1
ATOM 1249 O O . GLU A 1 163 ? -19.363 0.730 14.819 1.00 45.91 163 GLU A O 1
ATOM 1254 N N . MET A 1 164 ? -19.677 -1.136 13.679 1.00 53.59 164 MET A N 1
ATOM 1255 C CA . MET A 1 164 ? -19.506 -0.443 12.392 1.00 53.59 164 MET A CA 1
ATOM 1256 C C . MET A 1 164 ? -20.860 0.149 11.993 1.00 53.59 164 MET A C 1
ATOM 1258 O O . MET A 1 164 ? -21.641 -0.532 11.345 1.00 53.59 164 MET A O 1
ATOM 1262 N N . ASP A 1 165 ? -21.139 1.396 12.376 1.00 60.91 165 ASP A N 1
ATOM 1263 C CA . ASP A 1 165 ? -22.464 2.016 12.197 1.00 60.91 165 ASP A CA 1
ATOM 1264 C C . ASP A 1 165 ? -22.997 2.000 10.760 1.00 60.91 165 ASP A C 1
ATOM 1266 O O . ASP A 1 165 ? -24.211 2.051 10.550 1.00 60.91 165 ASP A O 1
ATOM 1270 N N . LYS A 1 166 ? -22.104 2.088 9.761 1.00 65.56 166 LYS A N 1
ATOM 1271 C CA . LYS A 1 166 ? -22.495 2.167 8.346 1.00 65.56 166 LYS A CA 1
ATOM 1272 C C . LYS A 1 166 ? -21.499 1.459 7.446 1.00 65.56 166 LYS A C 1
ATOM 1274 O O . LYS A 1 166 ? -20.384 1.957 7.238 1.00 65.56 166 LYS A O 1
ATOM 1279 N N . VAL A 1 167 ? -21.947 0.382 6.805 1.00 76.56 167 VAL A N 1
ATOM 1280 C CA . VAL A 1 167 ? -21.230 -0.292 5.719 1.00 76.56 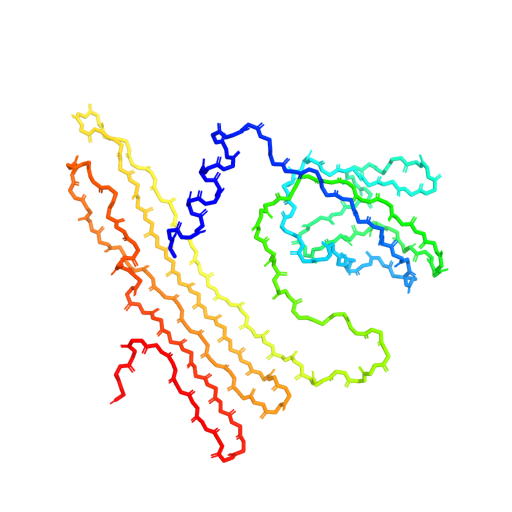167 VAL A CA 1
ATOM 1281 C C . VAL A 1 167 ? -22.103 -0.266 4.472 1.00 76.56 167 VAL A C 1
ATOM 1283 O O . VAL A 1 167 ? -23.137 -0.914 4.406 1.00 76.56 167 VAL A O 1
ATOM 1286 N N . LEU A 1 168 ? -21.677 0.447 3.432 1.00 76.44 168 LEU A N 1
ATOM 1287 C CA . LEU A 1 168 ? -22.394 0.479 2.160 1.00 76.44 168 LEU A CA 1
ATOM 1288 C C . LEU A 1 168 ? -21.442 0.211 1.007 1.00 76.44 168 LEU A C 1
ATOM 1290 O O . LEU A 1 168 ? -20.447 0.913 0.857 1.00 76.44 168 LEU A O 1
ATOM 1294 N N . VAL A 1 169 ? -21.797 -0.725 0.133 1.00 83.06 169 VAL A N 1
ATOM 1295 C CA . VAL A 1 169 ? -21.146 -0.929 -1.162 1.00 83.06 169 VAL A CA 1
ATOM 1296 C C . VAL A 1 169 ? -22.216 -1.000 -2.242 1.00 83.06 169 VAL A C 1
ATOM 1298 O O . VAL A 1 169 ? -23.020 -1.925 -2.278 1.00 83.06 169 VAL A O 1
ATOM 1301 N N . LYS A 1 170 ? -22.223 -0.025 -3.147 1.00 79.81 170 LYS A N 1
ATOM 1302 C CA . LYS A 1 170 ? -23.065 0.002 -4.342 1.00 79.81 170 LYS A CA 1
ATOM 1303 C C . LYS A 1 170 ? -22.201 -0.179 -5.576 1.00 79.81 170 LYS A C 1
ATOM 1305 O O . LYS A 1 170 ? -21.211 0.530 -5.758 1.00 79.81 170 LYS A O 1
ATOM 1310 N N . VAL A 1 171 ? -22.613 -1.093 -6.441 1.00 84.44 171 VAL A N 1
ATOM 1311 C CA . VAL A 1 171 ? -22.022 -1.304 -7.762 1.00 84.44 171 VAL A CA 1
ATOM 1312 C C . VAL A 1 171 ? -23.136 -1.224 -8.796 1.00 84.44 171 VAL A C 1
ATOM 1314 O O . VAL A 1 171 ? -24.215 -1.785 -8.607 1.00 84.44 171 VAL A O 1
ATOM 1317 N N . SER A 1 172 ? -22.910 -0.497 -9.885 1.00 79.12 172 SER A N 1
ATOM 1318 C CA . SER A 1 172 ? -23.887 -0.358 -10.968 1.00 79.12 172 SER A CA 1
ATOM 1319 C C . SER A 1 172 ? -23.201 -0.251 -12.324 1.00 79.12 172 SER A C 1
ATOM 1321 O O . SER A 1 172 ? -22.201 0.443 -12.454 1.00 79.12 172 SER A O 1
ATOM 1323 N N . GLY A 1 173 ? -23.725 -0.922 -13.345 1.00 78.06 173 GLY A N 1
ATOM 1324 C CA . GLY A 1 173 ? -23.182 -0.890 -14.702 1.00 78.06 173 GLY A CA 1
ATOM 1325 C C . GLY A 1 173 ? -24.171 -1.475 -15.706 1.00 78.06 173 GLY A C 1
ATOM 1326 O O . GLY A 1 173 ? -24.760 -2.528 -15.465 1.00 78.06 173 GLY A O 1
ATOM 1327 N N . GLY A 1 174 ? -24.387 -0.793 -16.835 1.00 79.19 174 GLY A N 1
ATOM 1328 C CA . GLY A 1 174 ? -25.369 -1.212 -17.842 1.00 79.19 174 GLY A CA 1
ATOM 1329 C C . GLY A 1 174 ? -26.775 -1.405 -17.252 1.00 79.19 174 GLY A C 1
ATOM 1330 O O . GLY A 1 174 ? -27.404 -0.439 -16.831 1.00 79.19 174 GLY A O 1
ATOM 1331 N N . ARG A 1 175 ? -27.264 -2.656 -17.229 1.00 78.00 175 ARG A N 1
ATOM 1332 C CA . ARG A 1 175 ? -28.562 -3.062 -16.640 1.00 78.00 175 ARG A CA 1
ATOM 1333 C C . ARG A 1 175 ? -28.446 -3.713 -15.254 1.00 78.00 175 ARG A C 1
ATOM 1335 O O . ARG A 1 175 ? -29.454 -4.144 -14.705 1.00 78.00 175 ARG A O 1
ATOM 1342 N N . PHE A 1 176 ? -27.238 -3.831 -14.708 1.00 71.94 176 PHE A N 1
ATOM 1343 C CA . PHE A 1 176 ? -26.980 -4.496 -13.434 1.00 71.94 176 PHE A CA 1
ATOM 1344 C C . PHE A 1 176 ? -26.731 -3.470 -12.326 1.00 71.94 176 PHE A C 1
ATOM 1346 O O . PHE A 1 176 ? -25.974 -2.514 -12.506 1.00 71.94 176 PHE A O 1
ATOM 1353 N N . SER A 1 177 ? -27.342 -3.685 -11.162 1.00 80.06 177 SER A N 1
ATOM 1354 C CA . SER A 1 177 ? -27.041 -2.947 -9.939 1.00 80.06 177 SER A CA 1
ATOM 1355 C C . SER A 1 177 ? -27.122 -3.881 -8.739 1.00 80.06 177 SER A C 1
ATOM 1357 O O . SER A 1 177 ? -28.059 -4.668 -8.630 1.00 80.06 177 SER A O 1
ATOM 1359 N N . ALA A 1 178 ? -26.138 -3.782 -7.849 1.00 76.75 178 ALA A N 1
ATOM 1360 C CA . ALA A 1 178 ? -26.086 -4.516 -6.596 1.00 76.75 178 ALA A CA 1
ATOM 1361 C C . ALA A 1 178 ? -25.720 -3.567 -5.452 1.00 76.75 178 ALA A C 1
ATOM 1363 O O . ALA A 1 178 ? -24.857 -2.697 -5.601 1.00 76.75 178 ALA A O 1
ATOM 1364 N N . THR A 1 179 ? -26.385 -3.743 -4.314 1.00 78.31 179 THR A N 1
ATOM 1365 C CA . THR A 1 179 ? -26.097 -3.036 -3.063 1.00 78.31 179 THR A CA 1
ATOM 1366 C C . THR A 1 179 ? -25.830 -4.075 -1.984 1.00 78.31 179 THR A C 1
ATOM 1368 O O . THR A 1 179 ? -26.605 -5.015 -1.838 1.00 78.31 179 THR A O 1
ATOM 1371 N N . PHE A 1 180 ? -24.733 -3.910 -1.254 1.00 77.88 180 PHE A N 1
ATOM 1372 C CA . PHE A 1 180 ? -24.326 -4.756 -0.138 1.00 77.88 180 PHE A CA 1
ATOM 1373 C C . PHE A 1 180 ? -24.089 -3.882 1.088 1.00 77.88 180 PHE A C 1
ATOM 1375 O O . PHE A 1 180 ? -23.552 -2.778 0.958 1.00 77.88 180 PHE A O 1
ATOM 1382 N N . GLY A 1 181 ? -24.455 -4.390 2.261 1.00 73.62 181 GLY A N 1
ATOM 1383 C CA . GLY A 1 181 ? -24.330 -3.664 3.516 1.00 73.62 181 GLY A CA 1
ATOM 1384 C C . GLY A 1 181 ? -25.596 -3.706 4.357 1.00 73.62 181 GLY A C 1
ATOM 1385 O O . GLY A 1 181 ? -26.592 -4.307 3.964 1.00 73.62 181 GLY A O 1
ATOM 1386 N N . ASP A 1 182 ? -25.535 -3.035 5.496 1.00 65.62 182 ASP A N 1
ATOM 1387 C CA . ASP A 1 182 ? -26.614 -2.851 6.474 1.00 65.62 182 ASP A CA 1
ATOM 1388 C C . ASP A 1 182 ? -27.559 -1.686 6.120 1.00 65.62 182 ASP A C 1
ATOM 1390 O O . ASP A 1 182 ? -28.422 -1.293 6.900 1.00 65.62 182 ASP A O 1
ATOM 1394 N N . TYR A 1 183 ? -27.415 -1.133 4.916 1.00 51.03 183 TYR A N 1
ATOM 1395 C CA . TYR A 1 183 ? -28.248 -0.050 4.419 1.00 51.03 183 TYR A CA 1
ATOM 1396 C C . TYR A 1 183 ? -29.588 -0.590 3.897 1.00 51.03 183 TYR A C 1
ATOM 1398 O O . TYR A 1 183 ? -29.656 -1.104 2.777 1.00 51.03 183 TYR A O 1
ATOM 1406 N N . GLU A 1 184 ? -30.658 -0.441 4.680 1.00 49.78 184 GLU A N 1
ATOM 1407 C CA . GLU A 1 184 ? -32.026 -0.572 4.167 1.00 49.78 184 GLU A CA 1
ATOM 1408 C C . GLU A 1 184 ? -32.321 0.593 3.203 1.00 49.78 184 GLU A C 1
ATOM 1410 O O . GLU A 1 184 ? -32.009 1.753 3.486 1.00 49.78 184 GLU A O 1
ATOM 1415 N N . VAL A 1 185 ? -32.841 0.265 2.016 1.00 45.62 185 VAL A N 1
ATOM 1416 C CA . VAL A 1 185 ? -33.262 1.225 0.979 1.00 45.62 185 VAL A CA 1
ATOM 1417 C C . VAL A 1 185 ? -34.727 1.569 1.170 1.00 45.62 185 VAL A C 1
ATOM 1419 O O . VAL A 1 185 ? -35.514 0.614 1.343 1.00 45.62 185 VAL A O 1
#

Foldseek 3Di:
DVVQCVQVVVCVVVPDQDKDKDKFFFPQAQDLTDPQQFDFDPPFKWKDFPNDTDDPQQWDCPPHTGGPGGHDGGGIIMMIGRTRPDGRPDDDDDDDDPAQDWDKDKDWDKDWDWDQDPPADIDIWIWTWIWMWDDHNQKTKIWIWTADTDDDDPPDDDDDPPGRPWTWIWIDGDPDIDIDTPDDD

Radius of gyration: 21.07 Å; chains: 1; bounding box: 58×26×61 Å

pLDDT: mean 70.89, std 17.83, range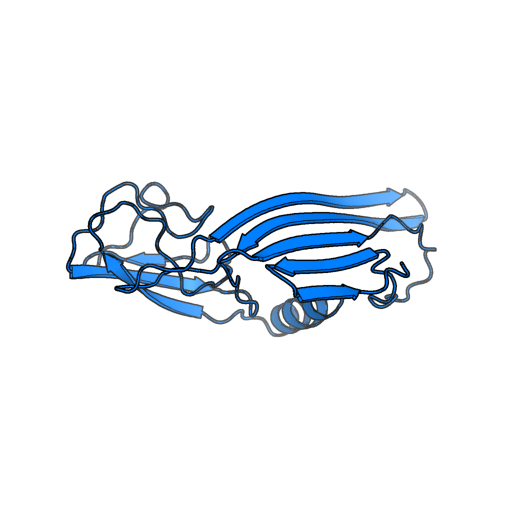 [29.22, 94.88]

Secondary structure (DSSP, 8-state):
--TTHHHHHHHHHTT-PPEEEEEEEP-SS--PBP-TTEEE-TT--EEEETTEEPPTTSEE-SSSBEESSPPPTT-EEEEEEEEEEEE-------SSS----EEEEEEEEEEEEEEE-SSS-EEEEEEEEEEEEEEETTEEEEEEEEE------SS-----STT--EEEEEEEETTEEEEEES---